Protein AF-A0AAQ4F3L8-F1 (afdb_monomer)

Solvent-accessible surface area (backbone atoms only — not comparable to full-atom values): 19078 Å² total; per-residue (Å²): 130,58,74,68,57,56,48,55,51,52,54,49,55,48,51,53,51,52,49,52,50,51,24,52,50,48,52,50,50,51,62,75,38,41,68,58,52,53,52,49,52,52,49,52,52,52,48,44,66,75,64,65,63,53,74,67,56,58,51,49,49,50,50,48,52,51,49,53,52,49,50,52,51,50,51,36,52,51,46,50,51,38,32,63,70,30,36,48,49,51,60,84,58,64,75,69,86,59,90,70,56,67,68,62,53,50,53,28,48,47,40,35,71,49,41,48,32,50,38,53,52,50,60,45,47,64,44,48,50,48,41,50,52,32,52,45,50,47,52,52,51,54,50,52,51,63,50,49,81,73,39,80,93,40,57,70,60,52,50,54,52,52,50,52,50,48,54,46,52,52,48,50,46,67,63,44,45,61,56,50,54,52,50,51,62,52,46,54,56,52,38,53,54,18,54,51,50,42,66,48,79,92,54,57,67,48,48,22,52,37,26,45,54,52,34,52,54,53,49,51,58,62,54,50,39,58,55,38,50,52,51,34,54,50,53,54,51,52,49,50,51,51,60,58,49,54,61,56,57,70,56,48,76,84,71,64,81,76,72,72,80,36,69,36,76,46,97,91,26,32,26,61,68,21,53,65,31,44,38,52,43,44,74,70,62,73,48,86,82,85,72,64,59,49,76,47,80,35,78,51,57,30,25,47,76,56,97,88,40,84,44,64,91,43,54,53,51,46,36,72,75,19,65,84,41,88,54,16,36,29,34,24,35,32,50,87,90,72,57,57,24,58,61,34,44,54,54,28,60,70,38,32

Radius of gyration: 31.01 Å; Cα contacts (8 Å, |Δi|>4): 346; chains: 1; bounding box: 61×43×98 Å

Sequence (352 aa):
MRPAEELNRSIFLTFFLVLNLESALNDALLLLQAPKLVDLLRMCELIELHTAVPPYVRRQTLRFAWALVAFQVTETILYVALTAYSGFGTSLLVEEGRQIAPFRMGLAVSNGFVGVPYLALMNTSTRLLVTYFSQTIALYLGCIYRNTDRKVLLVDQVRVQLSLIKNCVDMVSTLVGPSLLYAYAYSVAILCVSAYYTIIPELKLPVRIFFFFFALLHFLSIVLPPIMAQRMNTAVCELRTVVQGVLMEDCSDELMVQDDAFVRKLYGTLDTRTLGALVKYYKAGKIPGNPDAVYLLTRRDLATMVGGVLEKNIIGVAYLKTVCTKEAAGIGEDDASSYSGVVTMAHELAHM

Foldseek 3Di:
DPPVLVVLVVLVVVLLVLLVVLLVVLVVLCVVCVVLVVVLVVLLVVLCVLLVQDPVLVVVLVVLVVVLVVVLVVQLVVQQVLLVQQVFLNVSPVVPVDPDDVVSSVVSVCCSNPVRSSSSSSLLVLLSVLLSLLVSLLSSLVSLLVVCVVDLPCLVSSVVSLVSSVVSLVSNCVSNVVSLVSSVVSLVSSLVSLVVLLPDPVGDPSSNVSSVVVNVVSVVSNPSNVVSNVSSVVSSVVSVLSSVVSVVVVCCPPQPPPDPVLFDDDPQATEQSSLVSVLVCVVVCVDDDDDQAEEAEDQGQYWYADPNDIDRPDQKDAAAPQRRHSRRYMYGYDDSVPRVVVVRVVVRNNRD

Secondary structure (DSSP, 8-state):
--HHHHHHHHHHHHHHHHHHHHHHHHHHHHHHTHHHHHHHHHHHHHHHHHHT--HHHHHHHHHHHHHHHHHHHHHHHHHHHHHHHHTTTTHHHHTT-S---HHHHHHHHHIIIIIHHHHHHHHHHHHHHHHHHHHHHHHHHHHHHHHHTT-GGGHHHHHHHHHHHHHHHHHHHHHHHHHHHHHHHHHHHHHHHHHHHHH-TTS-HHHHHHHHHHHHHHHHHHHHHHHHHHHHHHHHHHHHHHHHHHHHHTTTTTTSSS--TT--EETTEEETTHHHHHHHHHHTT-S-S--S-EEEEESSPEEEEETTEEEEEE-EEE-TT-TTSTT-EEEEE--TTTTTHHHHHHHHHHH-

pLDDT: mean 81.49, std 10.75, range [38.75, 94.94]

Structure (mmCIF, N/CA/C/O backbone):
data_AF-A0AAQ4F3L8-F1
#
_entry.id   AF-A0AAQ4F3L8-F1
#
loop_
_atom_site.group_PDB
_atom_site.id
_atom_site.type_symbol
_atom_site.label_atom_id
_atom_site.label_alt_id
_atom_site.label_comp_id
_atom_site.label_asym_id
_atom_site.label_entity_id
_atom_site.label_seq_id
_atom_site.pdbx_PDB_ins_code
_atom_site.Cartn_x
_atom_site.Cartn_y
_atom_site.Cartn_z
_atom_site.occupancy
_atom_site.B_iso_or_equiv
_atom_site.auth_seq_id
_atom_site.auth_comp_id
_atom_site.auth_asym_id
_atom_site.auth_atom_id
_atom_site.pdbx_PDB_model_num
ATOM 1 N N . MET A 1 1 ? -32.830 -8.971 33.198 1.00 58.28 1 MET A N 1
ATOM 2 C CA . MET A 1 1 ? -32.482 -7.916 32.227 1.00 58.28 1 MET A CA 1
ATOM 3 C C . MET A 1 1 ? -33.501 -7.957 31.112 1.00 58.28 1 MET A C 1
ATOM 5 O O . MET A 1 1 ? -34.104 -9.006 30.907 1.00 58.28 1 MET A O 1
ATOM 9 N N . ARG A 1 2 ? -33.751 -6.838 30.430 1.00 80.44 2 ARG A N 1
ATOM 10 C CA . ARG A 1 2 ? -34.554 -6.889 29.200 1.00 80.44 2 ARG A CA 1
ATOM 11 C C . ARG A 1 2 ? -33.736 -7.616 28.121 1.00 80.44 2 ARG A C 1
ATOM 13 O O . ARG A 1 2 ? -32.534 -7.375 28.052 1.00 80.44 2 ARG A O 1
ATOM 20 N N . PRO A 1 3 ? -34.340 -8.446 27.251 1.00 81.88 3 PRO A N 1
ATOM 21 C CA . PRO A 1 3 ? -33.612 -9.160 26.193 1.00 81.88 3 PRO A CA 1
ATOM 22 C C . PRO A 1 3 ? -32.711 -8.255 25.328 1.00 81.88 3 PRO A C 1
ATOM 24 O O . PRO A 1 3 ? -31.628 -8.656 24.912 1.00 81.88 3 PRO A O 1
ATOM 27 N N . ALA A 1 4 ? -33.119 -6.999 25.113 1.00 77.94 4 ALA A N 1
ATOM 28 C CA . ALA A 1 4 ? -32.335 -5.997 24.388 1.00 77.94 4 ALA A CA 1
ATOM 29 C C . ALA A 1 4 ? -31.026 -5.592 25.103 1.00 77.94 4 ALA A C 1
ATOM 31 O O . ALA A 1 4 ? -30.018 -5.332 24.448 1.00 77.94 4 ALA A O 1
ATOM 32 N N . GLU A 1 5 ? -31.011 -5.565 26.439 1.00 78.94 5 GLU A N 1
ATOM 33 C CA . GLU A 1 5 ? -29.822 -5.228 27.238 1.00 78.94 5 GLU A CA 1
ATOM 34 C C . GLU A 1 5 ? -28.769 -6.346 27.140 1.00 78.94 5 GLU A C 1
ATOM 36 O O . GLU A 1 5 ? -27.578 -6.075 26.975 1.00 78.94 5 GLU A O 1
ATOM 41 N N . GLU A 1 6 ? -29.207 -7.609 27.170 1.00 79.38 6 GLU A N 1
ATOM 42 C CA . GLU A 1 6 ? -28.333 -8.781 27.019 1.00 79.38 6 GLU A CA 1
ATOM 43 C C . GLU A 1 6 ? -27.725 -8.873 25.613 1.00 79.38 6 GLU A C 1
ATOM 45 O O . GLU A 1 6 ? -26.532 -9.166 25.468 1.00 79.38 6 GLU A O 1
ATOM 50 N N . LEU A 1 7 ? -28.514 -8.555 24.580 1.00 83.94 7 LEU A N 1
ATOM 51 C CA . LEU A 1 7 ? -28.029 -8.469 23.205 1.00 83.94 7 LEU A CA 1
ATOM 52 C C . LEU A 1 7 ? -26.979 -7.360 23.054 1.00 83.94 7 LEU A C 1
ATOM 54 O O . LEU A 1 7 ? -25.883 -7.619 22.559 1.00 83.94 7 LEU A O 1
ATOM 58 N N . ASN A 1 8 ? -27.269 -6.148 23.535 1.00 80.50 8 ASN A N 1
ATOM 59 C CA . ASN A 1 8 ? -26.341 -5.017 23.449 1.00 80.50 8 ASN A CA 1
ATOM 60 C C . ASN A 1 8 ? -25.027 -5.285 24.189 1.00 80.50 8 ASN A C 1
ATOM 62 O O . ASN A 1 8 ? -23.961 -4.921 23.696 1.00 80.50 8 ASN A O 1
ATOM 66 N N . ARG A 1 9 ? -25.083 -5.967 25.336 1.00 78.81 9 ARG A N 1
ATOM 67 C CA . ARG A 1 9 ? -23.892 -6.396 26.076 1.00 78.81 9 ARG A CA 1
ATOM 68 C C . ARG A 1 9 ? -23.081 -7.439 25.308 1.00 78.81 9 ARG A C 1
ATOM 70 O O . ARG A 1 9 ? -21.857 -7.341 25.265 1.00 78.81 9 ARG A O 1
ATOM 77 N N . SER A 1 10 ? -23.743 -8.418 24.695 1.00 81.38 10 SER A N 1
ATOM 78 C CA . SER A 1 10 ? -23.078 -9.447 23.886 1.00 81.38 10 SER A CA 1
ATOM 79 C C . SER A 1 10 ? -22.399 -8.849 22.651 1.00 81.38 10 SER A C 1
ATOM 81 O O . SER A 1 10 ? -21.242 -9.168 22.375 1.00 81.38 10 SER A O 1
ATOM 83 N N . ILE A 1 11 ? -23.071 -7.929 21.949 1.00 83.75 11 ILE A N 1
ATOM 84 C CA . ILE A 1 11 ? -22.501 -7.208 20.799 1.00 83.75 11 ILE A CA 1
ATOM 85 C C . ILE A 1 11 ? -21.279 -6.392 21.239 1.00 83.75 11 ILE A C 1
ATOM 87 O O . ILE A 1 11 ? -20.243 -6.437 20.580 1.00 83.75 11 ILE A O 1
ATOM 91 N N . PHE A 1 12 ? -21.357 -5.720 22.389 1.00 82.00 12 PHE A N 1
ATOM 92 C CA . PHE A 1 12 ? -20.256 -4.923 22.930 1.00 82.00 12 PHE A CA 1
ATOM 93 C C . PHE A 1 12 ? -19.030 -5.777 23.277 1.00 82.00 12 PHE A C 1
ATOM 95 O O . PHE A 1 12 ? -17.908 -5.444 22.900 1.00 82.00 12 PHE A O 1
ATOM 102 N N . LEU A 1 13 ? -19.234 -6.896 23.978 1.00 79.88 13 LEU A N 1
ATOM 103 C CA . LEU A 1 13 ? -18.149 -7.820 24.316 1.00 79.88 13 LEU A CA 1
ATOM 104 C C . LEU A 1 13 ? -17.514 -8.417 23.059 1.00 79.88 13 LEU A C 1
ATOM 106 O O . LEU A 1 13 ? -16.293 -8.544 22.994 1.00 79.88 13 LEU A O 1
ATOM 110 N N . THR A 1 14 ? -18.331 -8.725 22.051 1.00 81.75 14 THR A N 1
ATOM 111 C CA . THR A 1 14 ? -17.856 -9.220 20.755 1.00 81.75 14 THR A CA 1
ATOM 112 C C . THR A 1 14 ? -17.020 -8.163 20.038 1.00 81.75 14 THR A C 1
ATOM 114 O O . THR A 1 14 ? -15.921 -8.466 19.590 1.00 81.75 14 THR A O 1
ATOM 117 N N . PHE A 1 15 ? -17.485 -6.912 19.988 1.00 85.00 15 PHE A N 1
ATOM 118 C CA . PHE A 1 15 ? -16.733 -5.784 19.433 1.00 85.00 15 PHE A CA 1
ATOM 119 C C . PHE A 1 15 ? -15.374 -5.615 20.103 1.00 85.00 15 PHE A C 1
ATOM 121 O O . PHE A 1 15 ? -14.356 -5.517 19.424 1.00 85.00 15 PHE A O 1
ATOM 128 N N . PHE A 1 16 ? -15.351 -5.638 21.436 1.00 81.69 16 PHE A N 1
ATOM 129 C CA . PHE A 1 16 ? -14.116 -5.495 22.190 1.00 81.69 16 PHE A CA 1
ATOM 130 C C . PHE A 1 16 ? -13.158 -6.665 21.931 1.00 81.69 16 PHE A C 1
ATOM 132 O O . PHE A 1 16 ? -11.973 -6.446 21.694 1.00 81.69 16 PHE A O 1
ATOM 139 N N . LEU A 1 17 ? -13.661 -7.902 21.926 1.00 82.00 17 LEU A N 1
ATOM 140 C CA . LEU A 1 17 ? -12.860 -9.086 21.616 1.00 82.00 17 LEU A CA 1
ATOM 141 C C . LEU A 1 17 ? -12.262 -9.008 20.206 1.00 82.00 17 LEU A C 1
ATOM 143 O O . LEU A 1 17 ? -11.075 -9.269 20.040 1.00 82.00 17 LEU A O 1
ATOM 147 N N . VAL A 1 18 ? -13.066 -8.616 19.214 1.00 84.12 18 VAL A N 1
ATOM 148 C CA . VAL A 1 18 ? -12.632 -8.453 17.819 1.00 84.12 18 VAL A CA 1
ATOM 149 C C . VAL A 1 18 ? -11.534 -7.397 17.707 1.00 84.12 18 VAL A C 1
ATOM 151 O O . VAL A 1 18 ? -10.515 -7.659 17.080 1.00 84.12 18 VAL A O 1
ATOM 154 N N . LEU A 1 19 ? -11.698 -6.249 18.369 1.00 83.12 19 LEU A N 1
ATOM 155 C CA . LEU A 1 19 ? -10.691 -5.187 18.407 1.00 83.12 19 LEU A CA 1
ATOM 156 C C . LEU A 1 19 ? -9.358 -5.652 19.004 1.00 83.12 19 LEU A C 1
ATOM 158 O O . LEU A 1 19 ? -8.300 -5.389 18.439 1.00 83.12 19 LEU A O 1
ATOM 162 N N . ASN A 1 20 ? -9.404 -6.357 20.138 1.00 82.88 20 ASN A N 1
ATOM 163 C CA . ASN A 1 20 ? -8.194 -6.875 20.781 1.00 82.88 20 ASN A CA 1
ATOM 164 C C . ASN A 1 20 ? -7.525 -7.961 19.942 1.00 82.88 20 ASN A C 1
ATOM 166 O O . ASN A 1 20 ? -6.300 -7.999 19.860 1.00 82.88 20 ASN A O 1
ATOM 170 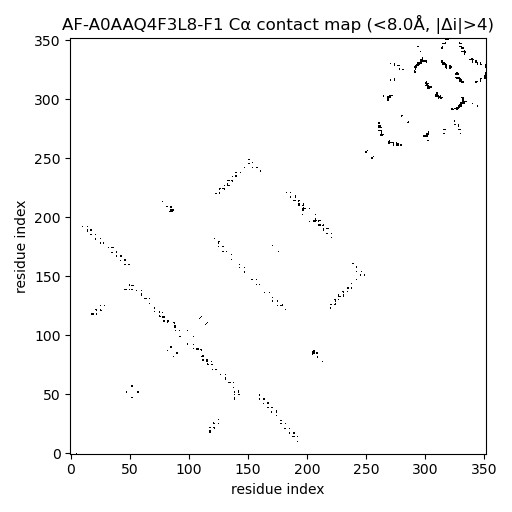N N . LEU A 1 21 ? -8.319 -8.828 19.313 1.00 83.44 21 LEU A N 1
ATOM 171 C CA . LEU A 1 21 ? -7.804 -9.861 18.427 1.00 83.44 21 LEU A CA 1
ATOM 172 C C . LEU A 1 21 ? -7.131 -9.245 17.195 1.00 83.44 21 LEU A C 1
ATOM 174 O O . LEU A 1 21 ? -6.042 -9.681 16.838 1.00 83.44 21 LEU A O 1
ATOM 178 N N . GLU A 1 22 ? -7.734 -8.220 16.583 1.00 83.50 22 GLU A N 1
ATOM 179 C CA . GLU A 1 22 ? -7.137 -7.495 15.456 1.00 83.50 22 GLU A CA 1
ATOM 180 C C . GLU A 1 22 ? -5.782 -6.890 15.845 1.00 83.50 22 GLU A C 1
ATOM 182 O O . GLU A 1 22 ? -4.789 -7.143 15.164 1.00 83.50 22 GLU A O 1
ATOM 187 N N . SER A 1 23 ? -5.713 -6.159 16.962 1.00 82.31 23 SER A N 1
ATOM 188 C CA . SER A 1 23 ? -4.457 -5.555 17.425 1.00 82.31 23 SER A CA 1
ATOM 189 C C . SER A 1 23 ? -3.402 -6.609 17.737 1.00 82.31 23 SER A C 1
ATOM 191 O O . SER A 1 23 ? -2.278 -6.499 17.260 1.00 82.31 23 SER A O 1
ATOM 193 N N . ALA A 1 24 ? -3.755 -7.659 18.483 1.00 84.06 24 ALA A N 1
ATOM 194 C CA . ALA A 1 24 ? -2.812 -8.713 18.844 1.00 84.06 24 ALA A CA 1
ATOM 195 C C . ALA A 1 24 ? -2.273 -9.449 17.609 1.00 84.06 24 ALA A C 1
ATOM 197 O O . ALA A 1 24 ? -1.087 -9.773 17.552 1.00 84.06 24 ALA A O 1
ATOM 198 N N . LEU A 1 25 ? -3.124 -9.698 16.607 1.00 85.00 25 LEU A N 1
ATOM 199 C CA . LEU A 1 25 ? -2.704 -10.288 15.338 1.00 85.00 25 LEU A CA 1
ATOM 200 C C . LEU A 1 25 ? -1.804 -9.337 14.546 1.00 85.00 25 LEU A C 1
ATOM 202 O O . LEU A 1 25 ? -0.780 -9.783 14.035 1.00 85.00 25 LEU A O 1
ATOM 206 N N . ASN A 1 26 ? -2.140 -8.048 14.470 1.00 81.94 26 ASN A N 1
ATOM 207 C CA . ASN A 1 26 ? -1.313 -7.045 13.797 1.00 81.94 26 ASN A CA 1
ATOM 208 C C . ASN A 1 26 ? 0.072 -6.927 14.447 1.00 81.94 26 ASN A C 1
ATOM 210 O O . ASN A 1 26 ? 1.078 -6.943 13.737 1.00 81.94 26 ASN A O 1
ATOM 214 N N . ASP A 1 27 ? 0.135 -6.886 15.778 1.00 82.31 27 ASP A N 1
ATOM 215 C CA . ASP A 1 27 ? 1.387 -6.821 16.534 1.00 82.31 27 ASP A CA 1
ATOM 216 C C . ASP A 1 27 ? 2.214 -8.095 16.354 1.00 82.31 27 ASP A C 1
ATOM 218 O O . ASP A 1 27 ? 3.414 -8.034 16.081 1.00 82.31 27 ASP A O 1
ATOM 222 N N . ALA A 1 28 ? 1.576 -9.266 16.444 1.00 86.31 28 ALA A N 1
ATOM 223 C CA . ALA A 1 28 ? 2.243 -10.541 16.214 1.00 86.31 28 ALA A CA 1
ATOM 224 C C . ALA A 1 28 ? 2.798 -10.634 14.786 1.00 86.31 28 ALA A C 1
ATOM 226 O O . ALA A 1 28 ? 3.945 -11.036 14.603 1.00 86.31 28 ALA A O 1
ATOM 227 N N . LEU A 1 29 ? 2.024 -10.227 13.776 1.00 85.62 29 LEU A N 1
ATOM 228 C CA . LEU A 1 29 ? 2.472 -10.201 12.384 1.00 85.62 29 LEU A CA 1
ATOM 229 C C . LEU A 1 29 ? 3.634 -9.224 12.190 1.00 85.62 29 LEU A C 1
ATOM 231 O O . LEU A 1 29 ? 4.624 -9.594 11.562 1.00 85.62 29 LEU A O 1
ATOM 235 N N . LEU A 1 30 ? 3.560 -8.021 12.767 1.00 83.19 30 LEU A N 1
ATOM 236 C CA . LEU A 1 30 ? 4.634 -7.031 12.690 1.00 83.19 30 LEU A CA 1
ATOM 237 C C . LEU A 1 30 ? 5.925 -7.552 13.337 1.00 83.19 30 LEU A C 1
ATOM 239 O O . LEU A 1 30 ? 7.000 -7.411 12.756 1.00 83.19 30 LEU A O 1
ATOM 243 N N . LEU A 1 31 ? 5.827 -8.203 14.498 1.00 87.12 31 LEU A N 1
ATOM 244 C CA . LEU A 1 31 ? 6.967 -8.815 15.185 1.00 87.12 31 LEU A CA 1
ATOM 245 C C . LEU A 1 31 ? 7.561 -9.981 14.386 1.00 87.12 31 LEU A C 1
ATOM 247 O O . LEU A 1 31 ? 8.777 -10.048 14.210 1.00 87.12 31 LEU A O 1
ATOM 251 N N . LEU A 1 32 ? 6.720 -10.872 13.853 1.00 90.25 32 LEU A N 1
ATOM 252 C CA . LEU A 1 32 ? 7.157 -11.992 13.012 1.00 90.25 32 LEU A CA 1
ATOM 253 C C . LEU A 1 32 ? 7.820 -11.514 11.712 1.00 90.25 32 LEU A C 1
ATOM 255 O O . LEU A 1 32 ? 8.705 -12.183 11.178 1.00 90.25 32 LEU A O 1
ATOM 259 N N . GLN A 1 33 ? 7.408 -10.355 11.202 1.00 89.25 33 GLN A N 1
ATOM 260 C CA . GLN A 1 33 ? 7.950 -9.748 9.990 1.00 89.25 33 GLN A CA 1
ATOM 261 C C . GLN A 1 33 ? 9.061 -8.725 10.250 1.00 89.25 33 GLN A C 1
ATOM 263 O O . GLN A 1 33 ? 9.630 -8.209 9.287 1.00 89.25 33 GLN A O 1
ATOM 268 N N . ALA A 1 34 ? 9.426 -8.459 11.507 1.00 89.69 34 ALA A N 1
ATOM 269 C CA . ALA A 1 34 ? 10.436 -7.463 11.856 1.00 89.69 34 ALA A CA 1
ATOM 270 C C . ALA A 1 34 ? 11.775 -7.646 11.105 1.00 89.69 34 ALA A C 1
ATOM 272 O O . ALA A 1 34 ? 12.301 -6.646 10.613 1.00 89.69 34 ALA A O 1
ATOM 273 N N . PRO A 1 35 ? 12.310 -8.873 10.902 1.00 93.50 35 PRO A N 1
ATOM 274 C CA . PRO A 1 35 ? 13.523 -9.057 10.100 1.00 93.50 35 PRO A CA 1
ATOM 275 C C . PRO A 1 35 ? 13.354 -8.582 8.651 1.00 93.50 35 PRO A C 1
ATOM 277 O O . PRO A 1 35 ? 14.198 -7.860 8.129 1.00 93.50 35 PRO A O 1
ATOM 280 N N . LYS A 1 36 ? 12.216 -8.906 8.024 1.00 91.25 36 LYS A N 1
ATOM 281 C CA . LYS A 1 36 ? 11.908 -8.474 6.654 1.00 91.25 36 LYS A CA 1
ATOM 282 C C . LYS A 1 36 ? 11.701 -6.962 6.565 1.00 91.25 36 LYS A C 1
ATOM 284 O O . LYS A 1 36 ? 12.027 -6.368 5.546 1.00 91.25 36 LYS A O 1
ATOM 289 N N . LEU A 1 37 ? 11.188 -6.330 7.623 1.00 88.56 37 LEU A N 1
ATOM 290 C CA . LEU A 1 37 ? 11.068 -4.874 7.690 1.00 88.56 37 LEU A CA 1
ATOM 291 C C . LEU A 1 37 ? 12.452 -4.209 7.706 1.00 88.56 37 LEU A C 1
ATOM 293 O O . LEU A 1 37 ? 12.655 -3.200 7.036 1.00 88.56 37 LEU A O 1
ATOM 297 N N . VAL A 1 38 ? 13.418 -4.792 8.421 1.00 91.69 38 VAL A N 1
ATOM 298 C CA . VAL A 1 38 ? 14.815 -4.329 8.397 1.00 91.69 38 VAL A CA 1
ATOM 299 C C . VAL A 1 38 ? 15.420 -4.492 7.001 1.00 91.69 38 VAL A C 1
ATOM 301 O O . VAL A 1 38 ? 16.070 -3.569 6.511 1.00 91.69 38 VAL A O 1
ATOM 304 N N . ASP A 1 39 ? 15.174 -5.618 6.330 1.00 92.94 39 ASP A N 1
ATOM 305 C CA . ASP A 1 39 ? 15.645 -5.833 4.956 1.00 92.94 39 ASP A CA 1
ATOM 306 C C . ASP A 1 39 ? 14.998 -4.860 3.959 1.00 92.94 39 ASP A C 1
ATOM 308 O O . ASP A 1 39 ? 15.676 -4.337 3.073 1.00 92.94 39 ASP A O 1
ATOM 312 N N . LEU A 1 40 ? 13.718 -4.531 4.148 1.00 90.75 40 LEU A N 1
ATOM 313 C CA . LEU A 1 40 ? 13.025 -3.509 3.369 1.00 90.75 40 LEU A CA 1
ATOM 314 C C . LEU A 1 40 ? 13.662 -2.125 3.557 1.00 90.75 40 LEU A C 1
ATOM 316 O O . LEU A 1 40 ? 13.905 -1.421 2.577 1.00 90.75 40 LEU A O 1
ATOM 320 N N . LEU A 1 41 ? 13.981 -1.741 4.797 1.00 90.44 41 LEU A N 1
ATOM 321 C CA . LEU A 1 41 ? 14.666 -0.476 5.081 1.00 90.44 41 LEU A CA 1
ATOM 322 C C . LEU A 1 41 ? 16.049 -0.421 4.418 1.00 90.44 41 LEU A C 1
ATOM 324 O O . LEU A 1 41 ? 16.390 0.596 3.814 1.00 90.44 41 LEU A O 1
ATOM 328 N N . ARG A 1 42 ? 16.805 -1.525 4.454 1.00 92.75 42 ARG A N 1
ATOM 329 C CA . ARG A 1 42 ? 18.093 -1.646 3.750 1.00 92.75 42 ARG A CA 1
ATOM 330 C C . ARG A 1 42 ? 17.934 -1.522 2.236 1.00 92.75 42 ARG A C 1
ATOM 332 O O . ARG A 1 42 ? 18.752 -0.877 1.590 1.00 92.75 42 ARG A O 1
ATOM 339 N N . MET A 1 43 ? 16.884 -2.097 1.649 1.00 91.31 43 MET A N 1
ATOM 340 C CA . MET A 1 43 ? 16.610 -1.919 0.218 1.00 91.31 43 MET A CA 1
ATOM 341 C C . MET A 1 43 ? 16.257 -0.474 -0.134 1.00 91.31 43 MET A C 1
ATOM 343 O O . MET A 1 43 ? 16.736 0.023 -1.150 1.00 91.31 43 MET A O 1
ATOM 347 N N . CYS A 1 44 ? 15.470 0.219 0.692 1.00 89.81 44 CYS A N 1
ATOM 348 C CA . CYS A 1 44 ? 15.209 1.647 0.499 1.00 89.81 44 CYS A CA 1
ATOM 349 C C . CYS A 1 44 ? 16.508 2.464 0.548 1.00 89.81 44 CYS A C 1
ATOM 351 O O . CYS A 1 44 ? 16.730 3.296 -0.325 1.00 89.81 44 CYS A O 1
ATOM 353 N N . GLU A 1 45 ? 17.399 2.180 1.501 1.00 90.75 45 GLU A N 1
ATOM 354 C CA . GLU A 1 45 ? 18.724 2.808 1.579 1.00 90.75 45 GLU A CA 1
ATOM 355 C C . GLU A 1 45 ? 19.565 2.541 0.318 1.00 90.75 45 GLU A C 1
ATOM 357 O O . GLU A 1 45 ? 20.143 3.467 -0.256 1.00 90.75 45 GLU A O 1
ATOM 362 N N . LEU A 1 46 ? 19.577 1.298 -0.176 1.00 91.06 46 LEU A N 1
ATOM 363 C CA . LEU A 1 46 ? 20.250 0.944 -1.428 1.00 91.06 46 LEU A CA 1
ATOM 364 C C . LEU A 1 46 ? 19.670 1.705 -2.626 1.00 91.06 46 LEU A C 1
ATOM 366 O O . LEU A 1 46 ? 20.437 2.182 -3.465 1.00 91.06 46 LEU A O 1
ATOM 370 N N . ILE A 1 47 ? 18.345 1.856 -2.708 1.00 89.38 47 ILE A N 1
ATOM 371 C CA . ILE A 1 47 ? 17.693 2.656 -3.752 1.00 89.38 47 ILE A CA 1
ATOM 372 C C . ILE A 1 47 ? 18.135 4.117 -3.643 1.00 89.38 47 ILE A C 1
ATOM 374 O O . ILE A 1 47 ? 18.501 4.707 -4.662 1.00 89.38 47 ILE A O 1
ATOM 378 N N . GLU A 1 48 ? 18.163 4.696 -2.439 1.00 89.12 48 GLU A N 1
ATOM 379 C CA . GLU A 1 48 ? 18.600 6.083 -2.238 1.00 89.12 48 GLU A CA 1
ATOM 380 C C . GLU A 1 48 ? 20.044 6.317 -2.694 1.00 89.12 48 GLU A C 1
ATOM 382 O O . GLU A 1 48 ? 20.329 7.326 -3.349 1.00 89.12 48 GLU A O 1
ATOM 387 N N . LEU A 1 49 ? 20.937 5.370 -2.391 1.00 89.06 49 LEU A N 1
ATOM 388 C CA . LEU A 1 49 ? 22.340 5.397 -2.807 1.00 89.06 49 LEU A CA 1
ATOM 389 C C . LEU A 1 49 ? 22.486 5.338 -4.334 1.00 89.06 49 LEU A C 1
ATOM 391 O O . LEU A 1 49 ? 23.248 6.116 -4.905 1.00 89.06 49 LEU A O 1
ATOM 395 N N . HIS A 1 50 ? 21.735 4.461 -5.009 1.00 87.38 50 HIS A N 1
ATOM 396 C CA . HIS A 1 50 ? 21.855 4.262 -6.459 1.00 87.38 50 HIS A CA 1
ATOM 397 C C . HIS A 1 50 ? 21.151 5.335 -7.292 1.00 87.38 50 HIS A C 1
ATOM 399 O O . HIS A 1 50 ? 21.553 5.586 -8.426 1.00 87.38 50 HIS A O 1
ATOM 405 N N . THR A 1 51 ? 20.089 5.954 -6.773 1.00 84.62 51 THR A N 1
ATOM 406 C CA . THR A 1 51 ? 19.294 6.952 -7.514 1.00 84.62 51 THR A CA 1
ATOM 407 C C . THR A 1 51 ? 19.788 8.387 -7.332 1.00 84.62 51 THR A C 1
ATOM 409 O O . THR A 1 51 ? 19.277 9.287 -8.001 1.00 84.62 51 THR A O 1
ATOM 412 N N . ALA A 1 52 ? 20.793 8.607 -6.471 1.00 86.69 52 ALA A N 1
ATOM 413 C CA . ALA A 1 52 ? 21.311 9.930 -6.119 1.00 86.69 52 ALA A CA 1
ATOM 414 C C . ALA A 1 52 ? 20.173 10.904 -5.754 1.00 86.69 52 ALA A C 1
ATOM 416 O O . ALA A 1 52 ? 20.060 12.004 -6.303 1.00 86.69 52 ALA A O 1
ATOM 417 N N . VAL A 1 53 ? 19.292 10.457 -4.850 1.00 86.19 53 VAL A N 1
ATOM 418 C CA . VAL A 1 53 ? 18.050 11.156 -4.498 1.00 86.19 53 VAL A CA 1
ATOM 419 C C . VAL A 1 53 ? 18.337 12.610 -4.100 1.00 86.19 53 VAL A C 1
ATOM 421 O O . VAL A 1 53 ? 19.087 12.858 -3.150 1.00 86.19 53 VAL A O 1
ATOM 424 N N . PRO A 1 54 ? 17.721 13.600 -4.771 1.00 89.19 54 PRO A N 1
ATOM 425 C CA . PRO A 1 54 ? 17.942 14.997 -4.443 1.00 89.19 54 PRO A CA 1
ATOM 426 C C . PRO A 1 54 ? 17.547 15.336 -2.992 1.00 89.19 54 PRO A C 1
ATOM 428 O O . PRO A 1 54 ? 16.536 14.832 -2.491 1.00 89.19 54 PRO A O 1
ATOM 431 N N . PRO A 1 55 ? 18.220 16.298 -2.329 1.00 91.56 55 PRO A N 1
ATOM 432 C CA . PRO A 1 55 ? 17.913 16.676 -0.944 1.00 91.56 55 PRO A CA 1
ATOM 433 C C . PRO A 1 55 ? 16.469 17.142 -0.695 1.00 91.56 55 PRO A C 1
ATOM 435 O O . PRO A 1 55 ? 16.005 17.144 0.447 1.00 91.56 55 PRO A O 1
ATOM 438 N N . TYR A 1 56 ? 15.749 17.598 -1.728 1.00 92.06 56 TYR A N 1
ATOM 439 C CA . TYR A 1 56 ? 14.340 17.985 -1.590 1.00 92.06 56 TYR A CA 1
ATOM 440 C C . TYR A 1 56 ? 13.421 16.772 -1.398 1.00 92.06 56 TYR A C 1
ATOM 442 O O . TYR A 1 56 ? 12.461 16.863 -0.639 1.00 92.06 56 TYR A O 1
ATOM 450 N N . VAL A 1 57 ? 13.746 15.636 -2.016 1.00 89.06 57 VAL A N 1
ATOM 451 C CA . VAL A 1 57 ? 12.956 14.401 -1.942 1.00 89.06 57 VAL A CA 1
ATOM 452 C C . VAL A 1 57 ? 13.105 13.778 -0.566 1.00 89.06 57 VAL A C 1
ATOM 454 O O . VAL A 1 57 ? 12.104 13.504 0.081 1.00 89.06 57 VAL A O 1
ATOM 457 N N . ARG A 1 58 ? 14.337 13.697 -0.043 1.00 88.62 58 ARG A N 1
ATOM 458 C CA . ARG A 1 58 ? 14.583 13.270 1.344 1.00 88.62 58 ARG A CA 1
ATOM 459 C C . ARG A 1 58 ? 13.816 14.136 2.348 1.00 88.62 58 ARG A C 1
ATOM 461 O O . ARG A 1 58 ? 13.190 13.619 3.269 1.00 88.62 58 ARG A O 1
ATOM 468 N N . ARG A 1 59 ? 13.813 15.464 2.153 1.00 92.06 59 ARG A N 1
ATOM 469 C CA . ARG A 1 59 ? 13.010 16.387 2.977 1.00 92.06 59 ARG A CA 1
ATOM 470 C C . ARG A 1 59 ? 11.511 16.120 2.853 1.00 92.06 59 ARG A C 1
ATOM 472 O O . ARG A 1 59 ? 10.807 16.243 3.849 1.00 92.06 59 ARG A O 1
ATOM 479 N N . GLN A 1 60 ? 11.023 15.768 1.669 1.00 90.75 60 GLN A N 1
ATOM 480 C CA . GLN A 1 60 ? 9.618 15.440 1.446 1.00 90.75 60 GLN A CA 1
ATOM 481 C C . GLN A 1 60 ? 9.226 14.121 2.122 1.00 90.75 60 GLN A C 1
ATOM 483 O O . GLN A 1 60 ? 8.217 14.099 2.820 1.00 90.75 60 GLN A O 1
ATOM 488 N N . THR A 1 61 ? 10.045 13.073 2.006 1.00 87.19 61 THR A N 1
ATOM 489 C CA . THR A 1 61 ? 9.848 11.793 2.704 1.00 87.19 61 THR A CA 1
ATOM 490 C C . THR A 1 61 ? 9.835 11.985 4.219 1.00 87.19 61 THR A C 1
ATOM 492 O O . THR A 1 61 ? 8.930 11.507 4.895 1.00 87.19 61 THR A O 1
ATOM 495 N N . LEU A 1 62 ? 10.774 12.772 4.760 1.00 88.50 62 LEU A N 1
ATOM 496 C CA . LEU A 1 62 ? 10.824 13.070 6.192 1.00 88.50 62 LEU A CA 1
ATOM 497 C C . LEU A 1 62 ? 9.608 13.885 6.658 1.00 88.50 62 LEU A C 1
ATOM 499 O O . LEU A 1 62 ? 9.021 13.580 7.692 1.00 88.50 62 LEU A O 1
ATOM 503 N N . ARG A 1 63 ? 9.197 14.909 5.896 1.00 91.00 63 ARG A N 1
ATOM 504 C CA . ARG A 1 63 ? 7.967 15.671 6.182 1.00 91.00 63 ARG A CA 1
ATOM 505 C C . ARG A 1 63 ? 6.739 14.770 6.172 1.00 91.00 63 ARG A C 1
ATOM 507 O O . ARG A 1 63 ? 5.868 14.941 7.016 1.00 91.00 63 ARG A O 1
ATOM 514 N N . PHE A 1 64 ? 6.680 13.820 5.243 1.00 88.44 64 PHE A N 1
ATOM 515 C CA . PHE A 1 64 ? 5.591 12.859 5.167 1.00 88.44 64 PHE A CA 1
ATOM 516 C C . PHE A 1 64 ? 5.588 11.905 6.366 1.00 88.44 64 PHE A C 1
ATOM 518 O O . PHE A 1 64 ? 4.545 11.732 6.986 1.00 88.44 64 PHE A O 1
ATOM 525 N N . ALA A 1 65 ? 6.747 11.373 6.767 1.00 86.50 65 ALA A N 1
ATOM 526 C CA . ALA A 1 65 ? 6.876 10.572 7.985 1.00 86.50 65 ALA A CA 1
ATOM 527 C C . ALA A 1 65 ? 6.382 11.337 9.224 1.00 86.50 65 ALA A C 1
ATOM 529 O O . ALA A 1 65 ? 5.564 10.822 9.982 1.00 86.50 65 ALA A O 1
ATOM 530 N N . TRP A 1 66 ? 6.807 12.594 9.395 1.00 88.94 66 TRP A N 1
ATOM 531 C CA . TRP A 1 66 ? 6.328 13.439 10.492 1.00 88.94 66 TRP A CA 1
ATOM 532 C C . TRP A 1 66 ? 4.831 13.726 10.416 1.00 88.94 66 TRP A C 1
ATOM 534 O O . TRP A 1 66 ? 4.176 13.747 11.453 1.00 88.94 66 TRP A O 1
ATOM 544 N N . ALA A 1 67 ? 4.274 13.913 9.218 1.00 88.06 67 ALA A N 1
ATOM 545 C CA . ALA A 1 67 ? 2.836 14.079 9.041 1.00 88.06 67 ALA A CA 1
ATOM 546 C C . ALA A 1 67 ? 2.059 12.817 9.453 1.00 88.06 67 ALA A C 1
ATOM 548 O O . ALA A 1 67 ? 1.028 12.942 10.107 1.00 88.06 67 ALA A O 1
ATOM 549 N N . LEU A 1 68 ? 2.567 11.617 9.144 1.00 85.50 68 LEU A N 1
ATOM 550 C CA . LEU A 1 68 ? 1.962 10.353 9.582 1.00 85.50 68 LEU A CA 1
ATOM 551 C C . LEU A 1 68 ? 2.039 10.186 11.105 1.00 85.50 68 LEU A C 1
ATOM 553 O O . LEU A 1 68 ? 1.046 9.823 11.726 1.00 85.50 68 LEU A O 1
ATOM 557 N N . VAL A 1 69 ? 3.179 10.511 11.724 1.00 85.06 69 VAL A N 1
ATOM 558 C CA . VAL A 1 69 ? 3.319 10.496 13.192 1.00 85.06 69 VAL A CA 1
ATOM 559 C C . VAL A 1 69 ? 2.377 11.513 13.842 1.00 85.06 69 VAL A C 1
ATOM 561 O O . VAL A 1 69 ? 1.700 11.193 14.814 1.00 85.06 69 VAL A O 1
ATOM 564 N N . ALA A 1 70 ? 2.286 12.729 13.300 1.00 87.62 70 ALA A N 1
ATOM 565 C CA . ALA A 1 70 ? 1.382 13.757 13.808 1.00 87.62 70 ALA A CA 1
ATOM 566 C C . ALA A 1 70 ? -0.091 13.345 13.666 1.00 87.62 70 ALA A C 1
ATOM 568 O O . ALA A 1 70 ? -0.876 13.556 14.592 1.00 87.62 70 ALA A O 1
ATOM 569 N N . PHE A 1 71 ? -0.458 12.725 12.540 1.00 85.75 71 PHE A N 1
ATOM 570 C CA . PHE A 1 71 ? -1.786 12.152 12.322 1.00 85.75 71 PHE A CA 1
ATOM 571 C C . PHE A 1 71 ? -2.102 11.095 13.384 1.00 85.75 71 PHE A C 1
ATOM 573 O O . PHE A 1 71 ? -3.129 11.193 14.047 1.00 85.75 71 PHE A O 1
ATOM 580 N N . GLN A 1 72 ? -1.170 10.175 13.627 1.00 84.81 72 GLN A N 1
ATOM 581 C CA . GLN A 1 72 ? -1.312 9.109 14.613 1.00 84.81 72 GLN A CA 1
ATOM 582 C C . GLN A 1 72 ? -1.486 9.632 16.045 1.00 84.81 72 GLN A C 1
ATOM 584 O O . GLN A 1 72 ? -2.342 9.169 16.803 1.00 84.81 72 GLN A O 1
ATOM 589 N N . VAL A 1 73 ? -0.689 10.631 16.427 1.00 86.62 73 VAL A N 1
ATOM 590 C CA . VAL A 1 73 ? -0.807 11.288 17.735 1.00 86.62 73 VAL A CA 1
ATOM 591 C C . VAL A 1 73 ? -2.156 12.000 17.857 1.00 86.62 73 VAL A C 1
ATOM 593 O O . VAL A 1 73 ? -2.822 11.877 18.882 1.00 86.62 73 VAL A O 1
ATOM 596 N N . THR A 1 74 ? -2.588 12.702 16.807 1.00 88.25 74 THR A N 1
ATOM 597 C CA . THR A 1 74 ? -3.880 13.405 16.777 1.00 88.25 74 THR A CA 1
ATOM 598 C C . THR A 1 74 ? -5.047 12.430 16.898 1.00 88.25 74 THR A C 1
ATOM 600 O O . THR A 1 74 ? -5.958 12.664 17.689 1.00 88.25 74 THR A O 1
ATOM 603 N N . GLU A 1 75 ? -5.003 11.318 16.166 1.00 85.25 75 GLU A N 1
ATOM 604 C CA . GLU A 1 75 ? -5.985 10.236 16.240 1.00 85.25 75 GLU A CA 1
ATOM 605 C C . GLU A 1 75 ? -6.054 9.650 17.657 1.00 85.25 75 GLU A C 1
ATOM 607 O O . GLU A 1 75 ? -7.136 9.540 18.233 1.00 85.25 75 GLU A O 1
ATOM 612 N N . THR A 1 76 ? -4.902 9.372 18.271 1.00 85.19 76 THR A N 1
ATOM 613 C CA . THR A 1 76 ? -4.826 8.862 19.649 1.00 85.19 76 THR A CA 1
ATOM 614 C C . THR A 1 76 ? -5.437 9.848 20.650 1.00 85.19 76 THR A C 1
ATOM 616 O O . THR A 1 76 ? -6.250 9.459 21.490 1.00 85.19 76 THR A O 1
ATOM 619 N N . ILE A 1 77 ? -5.097 11.139 20.551 1.00 88.38 77 ILE A N 1
ATOM 620 C CA . ILE A 1 77 ? -5.657 12.196 21.409 1.00 88.38 77 ILE A CA 1
ATOM 621 C C . ILE A 1 77 ? -7.175 12.288 21.225 1.00 88.38 77 ILE A C 1
ATOM 623 O O . ILE A 1 77 ? -7.910 12.378 22.211 1.00 88.38 77 ILE A O 1
ATOM 627 N N . LEU A 1 78 ? -7.653 12.234 19.980 1.00 88.38 78 LEU A N 1
ATOM 628 C CA . LEU A 1 78 ? -9.076 12.268 19.667 1.00 88.38 78 LEU A CA 1
ATOM 629 C C . LEU A 1 78 ? -9.806 11.059 20.267 1.00 88.38 78 LEU A C 1
ATOM 631 O O . LEU A 1 78 ? -10.861 11.236 20.871 1.00 88.38 78 LEU A O 1
ATOM 635 N N . TYR A 1 79 ? -9.236 9.854 20.187 1.00 86.75 79 TYR A N 1
ATOM 636 C CA . TYR A 1 79 ? -9.815 8.663 20.813 1.00 86.75 79 TYR A CA 1
ATOM 637 C C . TYR A 1 79 ? -9.880 8.761 22.335 1.00 86.75 79 TYR A C 1
ATOM 639 O O . TYR A 1 79 ? -10.913 8.427 22.921 1.00 86.75 79 TYR A O 1
ATOM 647 N N . VAL A 1 80 ? -8.827 9.263 22.984 1.00 86.56 80 VAL A N 1
ATOM 648 C CA . VAL A 1 80 ? -8.829 9.514 24.434 1.00 86.56 80 VAL A CA 1
ATOM 649 C C . VAL A 1 80 ? -9.921 10.521 24.800 1.00 86.56 80 VAL A C 1
ATOM 651 O O . VAL A 1 80 ? -10.710 10.272 25.713 1.00 86.56 80 VAL A O 1
ATOM 654 N N . ALA A 1 81 ? -10.020 11.628 24.059 1.00 88.81 81 ALA A N 1
ATOM 655 C CA . ALA A 1 81 ? -11.020 12.664 24.294 1.00 88.81 81 ALA A CA 1
ATOM 656 C C . ALA A 1 81 ? -12.452 12.143 24.093 1.00 88.81 81 ALA A C 1
ATOM 658 O O . ALA A 1 81 ? -13.317 12.384 24.934 1.00 88.81 81 ALA A O 1
ATOM 659 N N . LEU A 1 82 ? -12.702 11.384 23.021 1.00 86.62 82 LEU A N 1
ATOM 660 C CA . LEU A 1 82 ? -14.005 10.780 22.743 1.00 86.62 82 LEU A CA 1
ATOM 661 C C . LEU A 1 82 ? -14.379 9.737 23.800 1.00 86.62 82 LEU A C 1
ATOM 663 O O . LEU A 1 82 ? -15.535 9.693 24.221 1.00 86.62 82 LEU A O 1
ATOM 667 N N . THR A 1 83 ? -13.424 8.926 24.260 1.00 84.81 83 THR A N 1
ATOM 668 C CA . THR A 1 83 ? -13.632 7.945 25.339 1.00 84.81 83 THR A CA 1
ATOM 669 C C . THR A 1 83 ? -14.016 8.647 26.640 1.00 84.81 83 THR A C 1
ATOM 671 O O . THR A 1 83 ? -15.000 8.272 27.280 1.00 84.81 83 THR A O 1
ATOM 674 N N . ALA A 1 84 ? -13.288 9.708 27.003 1.00 86.31 84 ALA A N 1
ATOM 675 C CA . ALA A 1 84 ? -13.577 10.506 28.189 1.00 86.31 84 ALA A CA 1
ATOM 676 C C . ALA A 1 84 ? -14.949 11.195 28.094 1.00 86.31 84 ALA A C 1
ATOM 678 O O . ALA A 1 84 ? -15.740 11.121 29.031 1.00 86.31 84 ALA A O 1
ATOM 679 N N . TYR A 1 85 ? -15.260 11.809 26.947 1.00 88.06 85 TYR A N 1
ATOM 680 C CA . TYR A 1 85 ? -16.527 12.505 26.700 1.00 88.06 85 TYR A CA 1
ATOM 681 C C . TYR A 1 85 ? -17.740 11.572 26.760 1.00 88.06 85 TYR A C 1
ATOM 683 O O . TYR A 1 85 ? -18.769 11.902 27.346 1.00 88.06 85 TYR A O 1
ATOM 691 N N . SER A 1 86 ? -17.624 10.392 26.156 1.00 85.44 86 SER A N 1
ATOM 692 C CA . SER A 1 86 ? -18.710 9.413 26.123 1.00 85.44 86 SER A CA 1
ATOM 693 C C . SER A 1 86 ? -18.887 8.656 27.438 1.00 85.44 86 SER A C 1
ATOM 695 O O . SER A 1 86 ? -19.895 7.968 27.612 1.00 85.44 86 SER A O 1
ATOM 697 N N . GLY A 1 87 ? -17.923 8.759 28.363 1.00 82.50 87 GLY A N 1
ATOM 698 C CA . GLY A 1 87 ? -17.838 7.860 29.510 1.00 82.50 87 GLY A CA 1
ATOM 699 C C . GLY A 1 87 ? -17.786 6.403 29.050 1.00 82.50 87 GLY A C 1
ATOM 700 O O . GLY A 1 87 ? -18.416 5.533 29.657 1.00 82.50 87 GLY A O 1
ATOM 701 N N . PHE A 1 88 ? -17.146 6.136 27.910 1.00 71.56 88 PHE A N 1
ATOM 702 C CA . PHE A 1 88 ? -17.087 4.801 27.327 1.00 71.56 88 PHE A CA 1
ATOM 703 C C . PHE A 1 88 ? -16.360 3.849 28.283 1.00 71.56 88 PHE A C 1
ATOM 705 O O . PHE A 1 88 ? -15.349 4.199 28.888 1.00 71.56 88 PHE A O 1
ATOM 712 N N . GLY A 1 89 ? -16.919 2.654 28.479 1.00 69.00 89 GLY A N 1
ATOM 713 C CA . GLY A 1 89 ? -16.463 1.681 29.479 1.00 69.00 89 GLY A CA 1
ATOM 714 C C . GLY A 1 89 ? -17.164 1.802 30.837 1.00 69.00 89 GLY A C 1
ATOM 715 O O . GLY A 1 89 ? -17.590 0.788 31.383 1.00 69.00 89 GLY A O 1
ATOM 716 N N . THR A 1 90 ? -17.370 3.013 31.366 1.00 69.88 90 THR A N 1
ATOM 717 C CA . THR A 1 90 ? -18.065 3.208 32.657 1.00 69.88 90 THR A CA 1
ATOM 718 C C . THR A 1 90 ? -19.580 3.312 32.492 1.00 69.88 90 THR A C 1
ATOM 720 O O . THR A 1 90 ? -20.327 2.684 33.239 1.00 69.88 90 THR A O 1
ATOM 723 N N . SER A 1 91 ? -20.054 4.031 31.474 1.00 68.38 91 SER A N 1
ATOM 724 C CA . SER A 1 91 ? -21.484 4.244 31.201 1.00 68.38 91 SER A CA 1
ATOM 725 C C . SER A 1 91 ? -22.257 2.956 30.896 1.00 68.38 91 SER A C 1
ATOM 727 O O . SER A 1 91 ? -23.412 2.843 31.293 1.00 68.38 91 SER A O 1
ATOM 729 N N . LEU A 1 92 ? -21.609 1.978 30.256 1.00 64.19 92 LEU A N 1
ATOM 730 C CA . LEU A 1 92 ? -22.168 0.655 29.936 1.00 64.19 92 LEU A CA 1
ATOM 731 C C . LEU A 1 92 ? -22.246 -0.291 31.141 1.00 64.19 92 LEU A C 1
ATOM 733 O O . LEU A 1 92 ? -22.968 -1.282 31.097 1.00 64.19 92 LEU A O 1
ATOM 737 N N . LEU A 1 93 ? -21.491 -0.010 32.203 1.00 63.97 93 LEU A N 1
ATOM 738 C CA . LEU A 1 93 ? -21.452 -0.840 33.405 1.00 63.97 93 LEU A CA 1
ATOM 739 C C . LEU A 1 93 ? -22.326 -0.265 34.522 1.00 63.97 93 LEU A C 1
ATOM 741 O O . LEU A 1 93 ? -23.010 -1.017 35.208 1.00 63.97 93 LEU A O 1
ATOM 745 N N . VAL A 1 94 ? -22.342 1.061 34.683 1.00 63.44 94 VAL A N 1
ATOM 746 C CA . VAL A 1 94 ? -23.000 1.758 35.804 1.00 63.44 94 VAL A CA 1
ATOM 747 C C . VAL A 1 94 ? -24.539 1.701 35.751 1.00 63.44 94 VAL A C 1
ATOM 749 O O . VAL A 1 94 ? -25.187 1.910 36.773 1.00 63.44 94 VAL A O 1
ATOM 752 N N . GLU A 1 95 ? -25.151 1.345 34.618 1.00 58.53 95 GLU A N 1
ATOM 753 C CA . GLU A 1 95 ? -26.620 1.282 34.488 1.00 58.53 95 GLU A CA 1
ATOM 754 C C . GLU A 1 95 ? -27.303 0.144 35.270 1.00 58.53 95 GLU A C 1
ATOM 756 O O . GLU A 1 95 ? -28.524 0.154 35.406 1.00 58.53 95 GLU A O 1
ATOM 761 N N . GLU A 1 96 ? -26.566 -0.802 35.862 1.00 57.16 96 GLU A N 1
ATOM 762 C CA . GLU A 1 96 ? -27.188 -1.951 36.541 1.00 57.16 96 GLU A CA 1
ATOM 763 C C . GLU A 1 96 ? -27.739 -1.673 37.955 1.00 57.16 96 GLU A C 1
ATOM 765 O O . GLU A 1 96 ? -28.350 -2.571 38.536 1.00 57.16 96 GLU A O 1
ATOM 770 N N . GLY A 1 97 ? -27.531 -0.495 38.563 1.00 59.12 97 GLY A N 1
ATOM 771 C CA . GLY A 1 97 ? -28.004 -0.198 39.935 1.00 59.12 97 GLY A CA 1
ATOM 772 C C . GLY A 1 97 ? -27.487 -1.162 41.025 1.00 59.12 97 GLY A C 1
ATOM 773 O O . GLY A 1 97 ? -27.854 -1.056 42.194 1.00 59.12 97 GLY A O 1
ATOM 774 N N . ARG A 1 98 ? -26.625 -2.110 40.649 1.00 66.75 98 ARG A N 1
ATOM 775 C CA . ARG A 1 98 ? -25.964 -3.101 41.491 1.00 66.75 98 ARG A CA 1
ATOM 776 C C . ARG A 1 98 ? -24.544 -2.640 41.760 1.00 66.75 98 ARG A C 1
ATOM 778 O O . ARG A 1 98 ? -23.883 -2.106 40.874 1.00 66.75 98 ARG A O 1
ATOM 785 N N . GLN A 1 99 ? -24.056 -2.890 42.975 1.00 76.06 99 GLN A N 1
ATOM 786 C CA . GLN A 1 99 ? -22.641 -2.720 43.293 1.00 76.06 99 GLN A CA 1
ATOM 787 C C . GLN A 1 99 ? -21.808 -3.606 42.361 1.00 76.06 99 GLN A C 1
ATOM 789 O O . GLN A 1 99 ? -21.776 -4.830 42.488 1.00 76.06 99 GLN A O 1
ATOM 794 N N . ILE A 1 100 ? -21.150 -2.981 41.393 1.00 75.44 100 ILE A N 1
ATOM 795 C CA . ILE A 1 100 ? -20.198 -3.652 40.517 1.00 75.44 100 ILE A CA 1
ATOM 796 C C . ILE A 1 100 ? -18.948 -3.916 41.345 1.00 75.44 100 ILE A C 1
ATOM 798 O O . ILE A 1 100 ? -18.436 -3.011 42.003 1.00 75.44 100 ILE A O 1
ATOM 802 N N . ALA A 1 101 ? -18.444 -5.150 41.311 1.00 83.19 101 ALA A N 1
ATOM 803 C CA . ALA A 1 101 ? -17.198 -5.487 41.986 1.00 83.19 101 ALA A CA 1
ATOM 804 C C . ALA A 1 101 ? -16.082 -4.505 41.552 1.00 83.19 101 ALA A C 1
ATOM 806 O O . ALA A 1 101 ? -15.896 -4.327 40.342 1.00 83.19 101 ALA A O 1
ATOM 807 N N . PRO A 1 102 ? -15.310 -3.910 42.486 1.00 83.00 102 PRO A N 1
ATOM 808 C CA . PRO A 1 102 ? -14.287 -2.902 42.180 1.00 83.00 102 PRO A CA 1
ATOM 809 C C . PRO A 1 102 ? -13.307 -3.342 41.088 1.00 83.00 102 PRO A C 1
ATOM 811 O O . PRO A 1 102 ? -12.922 -2.551 40.233 1.00 83.00 102 PRO A O 1
ATOM 814 N N . PHE A 1 103 ? -12.979 -4.637 41.061 1.00 80.06 103 PHE A N 1
ATOM 815 C CA . PHE A 1 103 ? -12.142 -5.252 40.034 1.00 80.06 103 PHE A CA 1
ATOM 816 C C . PHE A 1 103 ? -12.699 -5.076 38.610 1.00 80.06 103 PHE A C 1
ATOM 818 O O . PHE A 1 103 ? -11.961 -4.712 37.701 1.00 80.06 103 PHE A O 1
ATOM 825 N N . ARG A 1 104 ? -14.008 -5.280 38.405 1.00 74.25 104 ARG A N 1
ATOM 826 C CA . ARG A 1 104 ? -14.644 -5.127 37.083 1.00 74.25 104 ARG A CA 1
ATOM 827 C C . ARG A 1 104 ? -14.685 -3.668 36.642 1.00 74.25 104 ARG A C 1
ATOM 829 O O . ARG A 1 104 ? -14.496 -3.392 35.462 1.00 74.25 104 ARG A O 1
ATOM 836 N N . MET A 1 105 ? -14.896 -2.748 37.584 1.00 79.19 105 MET A N 1
ATOM 837 C CA . MET A 1 105 ? -14.835 -1.314 37.304 1.00 79.19 105 MET A CA 1
ATOM 838 C C . MET A 1 105 ? -13.413 -0.893 36.911 1.00 79.19 105 MET A C 1
ATOM 840 O O . MET A 1 105 ? -13.240 -0.209 35.907 1.00 79.19 105 MET A O 1
ATOM 844 N N . GLY A 1 106 ? -12.398 -1.363 37.643 1.00 78.31 106 GLY A N 1
ATOM 845 C CA . GLY A 1 106 ? -10.991 -1.120 37.319 1.00 78.31 106 GLY A CA 1
ATOM 846 C C . GLY A 1 106 ? -10.614 -1.630 35.928 1.00 78.31 106 GLY A C 1
ATOM 847 O O . GLY A 1 106 ? -10.010 -0.890 35.157 1.00 78.31 106 GLY A O 1
ATOM 848 N N . LEU A 1 107 ? -11.047 -2.844 35.572 1.00 75.00 107 LEU A N 1
ATOM 849 C CA . LEU A 1 107 ? -10.792 -3.436 34.255 1.00 75.00 107 LEU A CA 1
ATOM 850 C C . LEU A 1 107 ? -11.447 -2.637 33.118 1.00 75.00 107 LEU A C 1
ATOM 852 O O . LEU A 1 107 ? -10.870 -2.467 32.050 1.00 75.00 107 LEU A O 1
ATOM 856 N N . ALA A 1 108 ? -12.657 -2.127 33.338 1.00 74.25 108 ALA A N 1
ATOM 857 C CA . ALA A 1 108 ? -13.373 -1.347 32.337 1.00 74.25 108 ALA A CA 1
ATOM 858 C C . ALA A 1 108 ? -12.784 0.049 32.140 1.00 74.25 108 ALA A C 1
ATOM 860 O O . ALA A 1 108 ? -12.672 0.514 31.009 1.00 74.25 108 ALA A O 1
ATOM 861 N N . VAL A 1 109 ? -12.369 0.695 33.233 1.00 77.69 109 VAL A N 1
ATOM 862 C CA . VAL A 1 109 ? -11.657 1.974 33.181 1.00 77.69 109 VAL A CA 1
ATOM 863 C C . VAL A 1 109 ? -10.300 1.789 32.504 1.00 77.69 109 VAL A C 1
ATOM 865 O O . VAL A 1 109 ? -9.976 2.563 31.606 1.00 77.69 109 VAL A O 1
ATOM 868 N N . SER A 1 110 ? -9.530 0.749 32.853 1.00 78.00 110 SER A N 1
ATOM 869 C CA . SER A 1 110 ? -8.243 0.497 32.193 1.00 78.00 110 SER A CA 1
ATOM 870 C C . SER A 1 110 ? -8.431 0.190 30.711 1.00 78.00 110 SER A C 1
ATOM 872 O O . SER A 1 110 ? -7.706 0.723 29.881 1.00 78.00 110 SER A O 1
ATOM 874 N N . ASN A 1 111 ? -9.436 -0.605 30.344 1.00 73.94 111 ASN A N 1
ATOM 875 C CA . ASN A 1 111 ? -9.707 -0.914 28.942 1.00 73.94 111 ASN A CA 1
ATOM 876 C C . ASN A 1 111 ? -10.210 0.297 28.150 1.00 73.94 111 ASN A C 1
ATOM 878 O O . ASN A 1 111 ? -9.837 0.445 26.991 1.00 73.94 111 ASN A O 1
ATOM 882 N N . GLY A 1 112 ? -11.010 1.177 28.754 1.00 75.50 112 GLY A N 1
ATOM 883 C CA . GLY A 1 112 ? -11.436 2.421 28.114 1.00 75.50 112 GLY A CA 1
ATOM 884 C C . GLY A 1 112 ? -10.259 3.365 27.872 1.00 75.50 112 GLY A C 1
ATOM 885 O O . GLY A 1 112 ? -10.024 3.779 26.744 1.00 75.50 112 GLY A O 1
ATOM 886 N N . PHE A 1 113 ? -9.488 3.676 28.916 1.00 74.19 113 PHE A N 1
ATOM 887 C CA . PHE A 1 113 ? -8.436 4.697 28.845 1.00 74.19 113 PHE A CA 1
ATOM 888 C C . PHE A 1 113 ? -7.112 4.212 28.261 1.00 74.19 113 PHE A C 1
ATOM 890 O O . PHE A 1 113 ? -6.393 5.007 27.666 1.00 74.19 113 PHE A O 1
ATOM 897 N N . VAL A 1 114 ? -6.764 2.942 28.453 1.00 74.31 114 VAL A N 1
ATOM 898 C CA . VAL A 1 114 ? -5.496 2.368 27.980 1.00 74.31 114 VAL A CA 1
ATOM 899 C C . VAL A 1 114 ? -5.747 1.479 26.775 1.00 74.31 114 VAL A C 1
ATOM 901 O O . VAL A 1 114 ? -5.071 1.628 25.765 1.00 74.31 114 VAL A O 1
ATOM 904 N N . GLY A 1 115 ? -6.754 0.607 26.853 1.00 75.81 115 GLY A N 1
ATOM 905 C CA . GLY A 1 115 ? -7.070 -0.345 25.789 1.00 75.81 115 GLY A CA 1
ATOM 906 C C . GLY A 1 115 ? -7.454 0.341 24.481 1.00 75.81 115 GLY A C 1
ATOM 907 O O . GLY A 1 115 ? -6.785 0.133 23.481 1.00 75.81 115 GLY A O 1
ATOM 908 N N . VAL A 1 116 ? -8.482 1.192 24.461 1.00 74.06 116 VAL A N 1
ATOM 909 C CA . VAL A 1 116 ? -8.971 1.796 23.204 1.00 74.06 116 VAL A CA 1
ATOM 910 C C . VAL A 1 116 ? -7.905 2.644 22.489 1.00 74.06 116 VAL A C 1
ATOM 912 O O . VAL A 1 116 ? -7.718 2.431 21.292 1.00 74.06 116 VAL A O 1
ATOM 915 N N . PRO A 1 117 ? -7.161 3.548 23.159 1.00 74.44 117 PRO A N 1
ATOM 916 C CA . PRO A 1 117 ? -6.113 4.317 22.488 1.00 74.44 117 PRO A CA 1
ATOM 917 C C . PRO A 1 117 ? -4.951 3.445 22.012 1.00 74.44 117 PRO A C 1
ATOM 919 O O . PRO A 1 117 ? -4.426 3.676 20.928 1.00 74.44 117 PRO A O 1
ATOM 922 N N . TYR A 1 118 ? -4.569 2.428 22.791 1.00 78.06 118 TYR A N 1
ATOM 923 C CA . TYR A 1 118 ? -3.528 1.480 22.399 1.00 78.06 118 TYR A CA 1
ATOM 924 C C . TYR A 1 118 ? -3.944 0.656 21.176 1.00 78.06 118 TYR A C 1
ATOM 926 O O . TYR A 1 118 ? -3.198 0.571 20.208 1.00 78.06 118 TYR A O 1
ATOM 934 N N . LEU A 1 119 ? -5.163 0.113 21.186 1.00 74.69 119 LEU A N 1
ATOM 935 C CA . LEU A 1 119 ? -5.722 -0.667 20.082 1.00 74.69 119 LEU A CA 1
ATOM 936 C C . LEU A 1 119 ? -5.858 0.187 18.818 1.00 74.69 119 LEU A C 1
ATOM 938 O O . LEU A 1 119 ? -5.516 -0.270 17.732 1.00 74.69 119 LEU A O 1
ATOM 942 N N . ALA A 1 120 ? -6.295 1.442 18.955 1.00 71.44 120 ALA A N 1
ATOM 943 C CA . ALA A 1 120 ? -6.336 2.385 17.844 1.00 71.44 120 ALA A CA 1
ATOM 944 C C . ALA A 1 120 ? -4.936 2.638 17.267 1.00 71.44 120 ALA A C 1
ATOM 946 O O . ALA A 1 120 ? -4.755 2.554 16.055 1.00 71.44 120 ALA A O 1
ATOM 947 N N . LEU A 1 121 ? -3.941 2.869 18.132 1.00 77.50 121 LEU A N 1
ATOM 948 C CA . LEU A 1 121 ? -2.556 3.092 17.725 1.00 77.50 121 LEU A CA 1
ATOM 949 C C . LEU A 1 121 ? -1.991 1.890 16.951 1.00 77.50 121 LEU A C 1
ATOM 951 O O . LEU A 1 121 ? -1.377 2.048 15.894 1.00 77.50 121 LEU A O 1
ATOM 955 N N . MET A 1 122 ? -2.191 0.681 17.468 1.00 77.38 122 MET A N 1
ATOM 956 C CA . MET A 1 122 ? -1.646 -0.524 16.849 1.00 77.38 122 MET A CA 1
ATOM 957 C C . MET A 1 122 ? -2.365 -0.864 15.542 1.00 77.38 122 MET A C 1
ATOM 959 O O . MET A 1 122 ? -1.703 -1.167 14.546 1.00 77.38 122 MET A O 1
ATOM 963 N N . ASN A 1 123 ? -3.690 -0.707 15.482 1.00 70.94 123 ASN A N 1
ATOM 964 C CA . ASN A 1 123 ? -4.478 -1.017 14.286 1.00 70.94 123 ASN A CA 1
ATOM 965 C C . ASN A 1 123 ? -4.166 -0.116 13.086 1.00 70.94 123 ASN A C 1
ATOM 967 O O . ASN A 1 123 ? -4.281 -0.557 11.937 1.00 70.94 123 ASN A O 1
ATOM 971 N N . THR A 1 124 ? -3.762 1.134 13.315 1.00 74.12 124 THR A N 1
ATOM 972 C CA . THR A 1 124 ? -3.411 2.057 12.228 1.00 74.12 124 THR A CA 1
ATOM 973 C C . THR A 1 124 ? -1.930 2.019 11.863 1.00 74.12 124 THR A C 1
ATOM 975 O O . THR A 1 124 ? -1.580 2.373 10.736 1.00 74.12 124 THR A O 1
ATOM 978 N N . SER A 1 125 ? -1.057 1.507 12.737 1.00 78.06 125 SER A N 1
ATOM 979 C CA . SER A 1 125 ? 0.395 1.459 12.513 1.00 78.06 125 SER A CA 1
ATOM 980 C C . SER A 1 125 ? 0.792 0.732 11.219 1.00 78.06 125 SER A C 1
ATOM 982 O O . SER A 1 125 ? 1.538 1.275 10.400 1.00 78.06 125 SER A O 1
ATOM 984 N N . THR A 1 126 ? 0.234 -0.457 10.970 1.00 75.38 126 THR A N 1
ATOM 985 C CA . THR A 1 126 ? 0.509 -1.248 9.763 1.00 75.38 126 THR A CA 1
ATOM 986 C C . THR A 1 126 ? 0.056 -0.508 8.507 1.00 75.38 126 THR A C 1
ATOM 988 O O . THR A 1 126 ? 0.809 -0.434 7.539 1.00 75.38 126 THR A O 1
ATOM 991 N N . ARG A 1 127 ? -1.125 0.124 8.547 1.00 78.88 127 ARG A N 1
ATOM 992 C CA . ARG A 1 127 ? -1.734 0.904 7.450 1.00 78.88 127 ARG A CA 1
ATOM 993 C C . ARG A 1 127 ? -0.916 2.161 7.122 1.00 78.88 127 ARG A C 1
ATOM 995 O O . ARG A 1 127 ? -0.728 2.504 5.948 1.00 78.88 127 ARG A O 1
ATOM 1002 N N . LEU A 1 128 ? -0.379 2.823 8.147 1.00 80.56 128 LEU A N 1
ATOM 1003 C CA . LEU A 1 128 ? 0.513 3.972 7.998 1.00 80.56 128 LEU A CA 1
ATOM 1004 C C . LEU A 1 128 ? 1.864 3.574 7.405 1.00 80.56 128 LEU A C 1
ATOM 1006 O O . LEU A 1 128 ? 2.367 4.296 6.546 1.00 80.56 128 LEU A O 1
ATOM 1010 N N . LEU A 1 129 ? 2.421 2.420 7.786 1.00 82.25 129 LEU A N 1
ATOM 1011 C CA . LEU A 1 129 ? 3.648 1.901 7.174 1.00 82.25 129 LEU A CA 1
ATOM 1012 C C . LEU A 1 129 ? 3.467 1.680 5.665 1.00 82.25 129 LEU A C 1
ATOM 1014 O O . LEU A 1 129 ? 4.312 2.118 4.887 1.00 82.25 129 LEU A O 1
ATOM 1018 N N . VAL A 1 130 ? 2.343 1.100 5.223 1.00 80.50 130 VAL A N 1
ATOM 1019 C CA . VAL A 1 130 ? 2.043 0.947 3.780 1.00 80.50 130 VAL A CA 1
ATOM 1020 C C . VAL A 1 130 ? 2.021 2.292 3.078 1.00 80.50 130 VAL A C 1
ATOM 1022 O O . VAL A 1 130 ? 2.608 2.459 2.009 1.00 80.50 130 VAL A O 1
ATOM 1025 N N . THR A 1 131 ? 1.330 3.249 3.690 1.00 81.50 131 THR A N 1
ATOM 1026 C CA . THR A 1 131 ? 1.148 4.595 3.153 1.00 81.50 131 THR A CA 1
ATOM 1027 C C . THR A 1 131 ? 2.500 5.298 3.028 1.00 81.50 131 THR A C 1
ATOM 1029 O O . THR A 1 131 ? 2.801 5.879 1.985 1.00 81.50 131 THR A O 1
ATOM 1032 N N . TYR A 1 132 ? 3.354 5.166 4.047 1.00 88.25 132 TYR A N 1
ATOM 1033 C CA . TYR A 1 132 ? 4.730 5.652 4.048 1.00 88.25 132 TYR A CA 1
ATOM 1034 C C . TYR A 1 132 ? 5.560 5.054 2.910 1.00 88.25 132 TYR A C 1
ATOM 1036 O O . TYR A 1 132 ? 6.108 5.806 2.099 1.00 88.25 132 TYR A O 1
ATOM 1044 N N . PHE A 1 133 ? 5.641 3.724 2.817 1.00 87.44 133 PHE A N 1
ATOM 1045 C CA . PHE A 1 133 ? 6.462 3.065 1.800 1.00 87.44 133 PHE A CA 1
ATOM 1046 C C . PHE A 1 133 ? 5.946 3.340 0.387 1.00 87.44 133 PHE A C 1
ATOM 1048 O O . PHE A 1 133 ? 6.742 3.667 -0.487 1.00 87.44 133 PHE A O 1
ATOM 1055 N N . SER A 1 134 ? 4.628 3.320 0.173 1.00 82.50 134 SER A N 1
ATOM 1056 C CA . SER A 1 134 ? 4.023 3.618 -1.133 1.00 82.50 134 SER A CA 1
ATOM 1057 C C . SER A 1 134 ? 4.369 5.031 -1.605 1.00 82.50 134 SER A C 1
ATOM 1059 O O . SER A 1 134 ? 4.790 5.227 -2.744 1.00 82.50 134 SER A O 1
ATOM 1061 N N . GLN A 1 135 ? 4.251 6.023 -0.716 1.00 86.56 135 GLN A N 1
ATOM 1062 C CA . GLN A 1 135 ? 4.595 7.406 -1.037 1.00 86.56 135 GLN A CA 1
ATOM 1063 C C . GLN A 1 135 ? 6.101 7.577 -1.274 1.00 86.56 135 GLN A C 1
ATOM 1065 O O . GLN A 1 135 ? 6.508 8.299 -2.182 1.00 86.56 135 GLN A O 1
ATOM 1070 N N . THR A 1 136 ? 6.930 6.909 -0.474 1.00 87.69 136 THR A N 1
ATOM 1071 C CA . THR A 1 136 ? 8.392 6.958 -0.595 1.00 87.69 136 THR A CA 1
ATOM 1072 C C . THR A 1 136 ? 8.852 6.364 -1.927 1.00 87.69 136 THR A C 1
ATOM 1074 O O . THR A 1 136 ? 9.610 7.000 -2.658 1.00 87.69 136 THR A O 1
ATOM 1077 N N . ILE A 1 137 ? 8.315 5.201 -2.305 1.00 87.44 137 ILE A N 1
ATOM 1078 C CA . ILE A 1 137 ? 8.581 4.554 -3.594 1.00 87.44 137 ILE A CA 1
ATOM 1079 C C . ILE A 1 137 ? 8.105 5.435 -4.753 1.00 87.44 137 ILE A C 1
ATOM 1081 O O . ILE A 1 137 ? 8.844 5.613 -5.718 1.00 87.44 137 ILE A O 1
ATOM 1085 N N . ALA A 1 138 ? 6.920 6.048 -4.655 1.00 86.12 138 ALA A N 1
ATOM 1086 C CA . ALA A 1 138 ? 6.424 6.969 -5.679 1.00 86.12 138 ALA A CA 1
ATOM 1087 C C . ALA A 1 138 ? 7.363 8.171 -5.890 1.00 86.12 138 ALA A C 1
ATOM 1089 O O . ALA A 1 138 ? 7.601 8.592 -7.023 1.00 86.12 138 ALA A O 1
ATOM 1090 N N . LEU A 1 139 ? 7.949 8.701 -4.812 1.00 88.12 139 LEU A N 1
ATOM 1091 C CA . LEU A 1 139 ? 8.946 9.765 -4.903 1.00 88.12 139 LEU A CA 1
ATOM 1092 C C . LEU A 1 139 ? 10.249 9.288 -5.558 1.00 88.12 139 LEU A C 1
ATOM 1094 O O . LEU A 1 139 ? 10.805 10.014 -6.386 1.00 88.12 139 LEU A O 1
ATOM 1098 N N . TYR A 1 140 ? 10.723 8.080 -5.237 1.00 89.62 140 TYR A N 1
ATOM 1099 C CA . TYR A 1 140 ? 11.898 7.492 -5.890 1.00 89.62 140 TYR A CA 1
ATOM 1100 C C . TYR A 1 140 ? 11.660 7.259 -7.387 1.00 89.62 140 TYR A C 1
ATOM 1102 O O . TYR A 1 140 ? 12.497 7.647 -8.202 1.00 89.62 140 TYR A O 1
ATOM 1110 N N . LEU A 1 141 ? 10.496 6.721 -7.764 1.00 85.25 141 LEU A N 1
ATOM 1111 C CA . LEU A 1 141 ? 10.088 6.554 -9.162 1.00 85.25 141 LEU A CA 1
ATOM 1112 C C . LEU A 1 141 ? 10.085 7.890 -9.909 1.00 85.25 141 LEU A C 1
ATOM 1114 O O . LEU A 1 141 ? 10.650 7.983 -10.994 1.00 85.25 141 LEU A O 1
ATOM 1118 N N . GLY A 1 142 ? 9.541 8.950 -9.301 1.00 86.69 142 GLY A N 1
ATOM 1119 C CA . GLY A 1 142 ? 9.566 10.293 -9.885 1.00 86.69 142 GLY A CA 1
ATOM 1120 C C . GLY A 1 142 ? 10.981 10.851 -10.096 1.00 86.69 142 GLY A C 1
ATOM 1121 O O . GLY A 1 142 ? 11.206 11.625 -11.027 1.00 86.69 142 GLY A O 1
ATOM 1122 N N . CYS A 1 143 ? 11.954 10.449 -9.271 1.00 86.44 143 CYS A N 1
ATOM 1123 C CA . CYS A 1 143 ? 13.359 10.814 -9.470 1.00 86.44 143 CYS A CA 1
ATOM 1124 C C . CYS A 1 143 ? 13.974 10.075 -10.654 1.00 86.44 143 CYS A C 1
ATOM 1126 O O . CYS A 1 143 ? 14.635 10.698 -11.482 1.00 86.44 143 CYS A O 1
ATOM 1128 N N . ILE A 1 144 ? 13.741 8.764 -10.738 1.00 85.12 144 ILE A N 1
ATOM 1129 C CA . ILE A 1 144 ? 14.247 7.933 -11.836 1.00 85.12 144 ILE A CA 1
ATOM 1130 C C . ILE A 1 144 ? 13.660 8.407 -13.161 1.00 85.12 144 ILE A C 1
ATOM 1132 O O . ILE A 1 144 ? 14.404 8.605 -14.119 1.00 85.12 144 ILE A O 1
ATOM 1136 N N . TYR A 1 145 ? 12.355 8.680 -13.191 1.00 83.12 145 TYR A N 1
ATOM 1137 C CA . TYR A 1 145 ? 11.666 9.219 -14.358 1.00 83.12 145 TYR A CA 1
ATOM 1138 C C . TYR A 1 145 ? 12.356 10.490 -14.879 1.00 83.1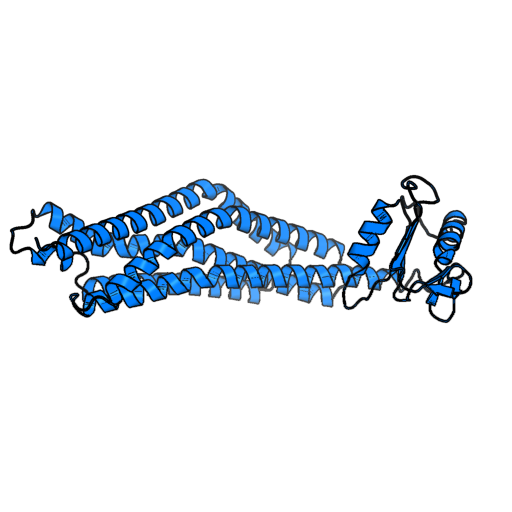2 145 TYR A C 1
ATOM 1140 O O . TYR A 1 145 ? 12.825 10.530 -16.011 1.00 83.12 145 TYR A O 1
ATOM 1148 N N . ARG A 1 146 ? 12.551 11.495 -14.013 1.00 83.06 146 ARG A N 1
ATOM 1149 C CA . ARG A 1 146 ? 13.213 12.762 -14.384 1.00 83.06 146 ARG A CA 1
ATOM 1150 C C . ARG A 1 146 ? 14.666 12.598 -14.832 1.00 83.06 146 ARG A C 1
ATOM 1152 O O . ARG A 1 146 ? 15.174 13.437 -15.575 1.00 83.06 146 ARG A O 1
ATOM 1159 N N . ASN A 1 147 ? 15.360 11.579 -14.331 1.00 78.69 147 ASN A N 1
ATOM 1160 C CA . ASN A 1 147 ? 16.728 11.279 -14.748 1.00 78.69 147 ASN A CA 1
ATOM 1161 C C . ASN A 1 147 ? 16.769 10.585 -16.116 1.00 78.69 147 ASN A C 1
ATOM 1163 O O . ASN A 1 147 ? 17.716 10.821 -16.866 1.00 78.69 147 ASN A O 1
ATOM 1167 N N . THR A 1 148 ? 15.745 9.791 -16.443 1.00 73.44 148 THR A N 1
ATOM 1168 C CA . THR A 1 148 ? 15.610 9.085 -17.727 1.00 73.44 148 THR A CA 1
ATOM 1169 C C . THR A 1 148 ? 15.478 10.086 -18.877 1.00 73.44 148 THR A C 1
ATOM 1171 O O . THR A 1 148 ? 16.252 10.017 -19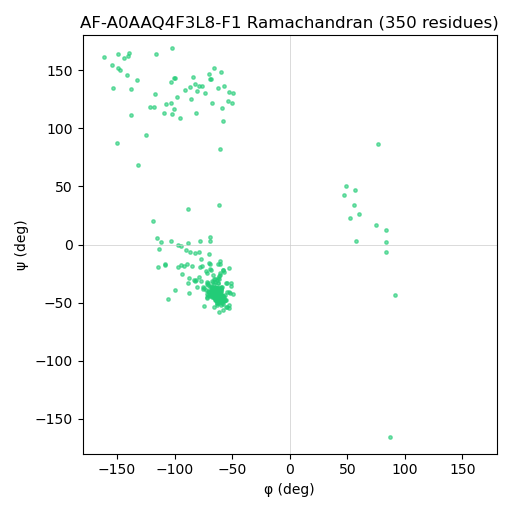.826 1.00 73.44 148 THR A O 1
ATOM 1174 N N . ASP A 1 149 ? 14.639 11.117 -18.714 1.00 66.31 149 ASP A N 1
ATOM 1175 C CA . ASP A 1 149 ? 14.450 12.196 -19.705 1.00 66.31 149 ASP A CA 1
ATOM 1176 C C . ASP A 1 149 ? 15.742 12.956 -20.063 1.00 66.31 149 ASP A C 1
ATOM 1178 O O . ASP A 1 149 ? 15.823 13.621 -21.093 1.00 66.31 149 ASP A O 1
ATOM 1182 N N . ARG A 1 150 ? 16.763 12.919 -19.196 1.00 65.56 150 ARG A N 1
ATOM 1183 C CA . ARG A 1 150 ? 18.005 13.684 -19.383 1.00 65.56 150 ARG A CA 1
ATOM 1184 C C . ARG A 1 150 ? 19.144 12.886 -20.003 1.00 65.56 150 ARG A C 1
ATOM 1186 O O . ARG A 1 150 ? 20.118 13.509 -20.427 1.00 65.56 150 ARG A O 1
ATOM 1193 N N . LYS A 1 151 ? 19.106 11.549 -19.972 1.00 61.97 151 LYS A N 1
ATOM 1194 C CA . LYS A 1 151 ? 20.267 10.709 -20.309 1.00 61.97 151 LYS A CA 1
ATOM 1195 C C . LYS A 1 151 ? 19.848 9.365 -20.902 1.00 61.97 151 LYS A C 1
ATOM 1197 O O . LYS A 1 151 ? 19.809 8.356 -20.202 1.00 61.97 151 LYS A O 1
ATOM 1202 N N . VAL A 1 152 ? 19.658 9.365 -22.216 1.00 58.44 152 VAL A N 1
ATOM 1203 C CA . VAL A 1 152 ? 19.442 8.171 -23.048 1.00 58.44 152 VAL A CA 1
ATOM 1204 C C . VAL A 1 152 ? 20.571 7.131 -22.865 1.00 58.44 152 VAL A C 1
ATOM 1206 O O . VAL A 1 152 ? 20.316 5.942 -22.746 1.00 58.44 152 VAL A O 1
ATOM 1209 N N . LEU A 1 153 ? 21.814 7.564 -22.614 1.00 59.03 153 LEU A N 1
ATOM 1210 C CA . LEU A 1 153 ? 22.975 6.679 -22.393 1.00 59.03 153 LEU A CA 1
ATOM 1211 C C . LEU A 1 153 ? 22.987 5.851 -21.081 1.00 59.03 153 LEU A C 1
ATOM 1213 O O . LEU A 1 153 ? 23.978 5.179 -20.801 1.00 59.03 153 LEU A O 1
ATOM 1217 N N . LEU A 1 154 ? 21.949 5.916 -20.237 1.00 69.75 154 LEU A N 1
ATOM 1218 C CA . LEU A 1 154 ? 21.927 5.274 -18.908 1.00 69.75 154 LEU A CA 1
ATOM 1219 C C . LEU A 1 154 ? 20.830 4.212 -18.730 1.00 69.75 154 LEU A C 1
ATOM 1221 O O . LEU A 1 154 ? 20.497 3.864 -17.595 1.00 69.75 154 LEU A O 1
ATOM 1225 N N . VAL A 1 155 ? 20.293 3.660 -19.821 1.00 71.94 155 VAL A N 1
ATOM 1226 C CA . VAL A 1 155 ? 19.222 2.644 -19.775 1.00 71.94 155 VAL A CA 1
ATOM 1227 C C . VAL A 1 155 ? 19.561 1.467 -18.852 1.00 71.94 155 VAL A C 1
ATOM 1229 O O . VAL A 1 155 ? 18.717 1.049 -18.058 1.00 71.94 155 VAL A O 1
ATOM 1232 N N . ASP A 1 156 ? 20.800 0.967 -18.875 1.00 76.62 156 ASP A N 1
ATOM 1233 C CA . ASP A 1 156 ? 21.208 -0.142 -18.002 1.00 76.62 156 ASP A CA 1
ATOM 1234 C C . ASP A 1 156 ? 21.178 0.230 -16.513 1.00 76.62 156 ASP A C 1
ATOM 1236 O O . ASP A 1 156 ? 20.739 -0.567 -15.681 1.00 76.62 156 ASP A O 1
ATOM 1240 N N . GLN A 1 157 ? 21.563 1.461 -16.159 1.00 81.38 157 GLN A N 1
ATOM 1241 C CA . GLN A 1 157 ? 21.458 1.939 -14.776 1.00 81.38 157 GLN A CA 1
ATOM 1242 C C . GLN A 1 157 ? 19.997 2.071 -14.344 1.00 81.38 157 GLN A C 1
ATOM 1244 O O . GLN A 1 157 ? 19.641 1.662 -13.237 1.00 81.38 157 GLN A O 1
ATOM 1249 N N . VAL A 1 158 ? 19.136 2.581 -15.229 1.00 80.56 158 VAL A N 1
ATOM 1250 C CA . VAL A 1 158 ? 17.696 2.687 -14.970 1.00 80.56 158 VAL A CA 1
ATOM 1251 C C . VAL A 1 158 ? 17.068 1.299 -14.806 1.00 80.56 158 VAL A C 1
ATOM 1253 O O . VAL A 1 158 ? 16.245 1.106 -13.913 1.00 80.56 158 VAL A O 1
ATOM 1256 N N . ARG A 1 159 ? 17.500 0.292 -15.578 1.00 80.44 159 ARG A N 1
ATOM 1257 C CA . ARG A 1 159 ? 17.043 -1.101 -15.433 1.00 80.44 159 ARG A CA 1
ATOM 1258 C C . ARG A 1 159 ? 17.401 -1.680 -14.064 1.00 80.44 159 ARG A C 1
ATOM 1260 O O . ARG A 1 159 ? 16.545 -2.298 -13.429 1.00 80.44 159 ARG A O 1
ATOM 1267 N N . VAL A 1 160 ? 18.631 -1.464 -13.593 1.00 85.12 160 VAL A N 1
ATOM 1268 C CA . VAL A 1 160 ? 19.055 -1.900 -12.250 1.00 85.12 160 VAL A CA 1
ATOM 1269 C C . VAL A 1 160 ? 18.208 -1.219 -11.173 1.00 85.12 160 VAL A C 1
ATOM 1271 O O . VAL A 1 160 ? 17.680 -1.896 -10.291 1.00 85.12 160 VAL A O 1
ATOM 1274 N N . GLN A 1 161 ? 17.998 0.097 -11.272 1.00 86.38 161 GLN A N 1
ATOM 1275 C CA . GLN A 1 161 ? 17.162 0.847 -10.329 1.00 86.38 161 GLN A CA 1
ATOM 1276 C C . GLN A 1 161 ? 15.702 0.369 -10.335 1.00 86.38 161 GLN A C 1
ATOM 1278 O O . GLN A 1 161 ? 15.107 0.188 -9.273 1.00 86.38 161 GLN A O 1
ATOM 1283 N N . LEU A 1 162 ? 15.133 0.102 -11.514 1.00 83.38 162 LEU A N 1
ATOM 1284 C CA . LEU A 1 162 ? 13.773 -0.414 -11.651 1.00 83.38 162 LEU A CA 1
ATOM 1285 C C . LEU A 1 162 ? 13.646 -1.821 -11.058 1.00 83.38 162 LEU A C 1
ATOM 1287 O O . LEU A 1 162 ? 12.655 -2.115 -10.395 1.00 83.38 162 LEU A O 1
ATOM 1291 N N . SER A 1 163 ? 14.656 -2.677 -11.242 1.00 85.75 163 SER A N 1
ATOM 1292 C CA . SER A 1 163 ? 14.693 -4.002 -10.618 1.00 85.75 163 SER A CA 1
ATOM 1293 C C . SER A 1 163 ? 14.752 -3.911 -9.093 1.00 85.75 163 SER A C 1
ATOM 1295 O O . SER A 1 163 ? 14.063 -4.673 -8.419 1.00 85.75 163 SER A O 1
ATOM 1297 N N . LEU A 1 164 ? 15.535 -2.978 -8.538 1.00 87.56 164 LEU A N 1
ATOM 1298 C CA . LEU A 1 164 ? 15.592 -2.744 -7.091 1.00 87.56 164 LEU A CA 1
ATOM 1299 C C . LEU A 1 164 ? 14.248 -2.251 -6.549 1.00 87.56 164 LEU A C 1
ATOM 1301 O O . LEU A 1 164 ? 13.772 -2.763 -5.538 1.00 87.56 164 LEU A O 1
ATOM 1305 N N . ILE A 1 165 ? 13.604 -1.305 -7.239 1.00 87.25 165 ILE A N 1
ATOM 1306 C CA . ILE A 1 165 ? 12.273 -0.827 -6.852 1.00 87.25 165 ILE A CA 1
ATOM 1307 C C . ILE A 1 165 ? 11.242 -1.942 -6.951 1.00 87.25 165 ILE A C 1
ATOM 1309 O O . ILE A 1 165 ? 10.441 -2.085 -6.036 1.00 87.25 165 ILE A O 1
ATOM 1313 N N . LYS A 1 166 ? 11.266 -2.756 -8.008 1.00 85.38 166 LYS A N 1
ATOM 1314 C CA . LYS A 1 166 ? 10.351 -3.892 -8.140 1.00 85.38 166 LYS A CA 1
ATOM 1315 C C . LYS A 1 166 ? 10.511 -4.865 -6.972 1.00 85.38 166 LYS A C 1
ATOM 1317 O O . LYS A 1 166 ? 9.523 -5.191 -6.330 1.00 85.38 166 LYS A O 1
ATOM 1322 N N . ASN A 1 167 ? 11.745 -5.248 -6.642 1.00 87.38 167 ASN A N 1
ATOM 1323 C CA . ASN A 1 167 ? 12.020 -6.117 -5.495 1.00 87.38 167 ASN A CA 1
ATOM 1324 C C . ASN A 1 167 ? 11.541 -5.487 -4.175 1.00 87.38 167 ASN A C 1
ATOM 1326 O O . ASN A 1 167 ? 11.006 -6.180 -3.312 1.00 87.38 167 ASN A O 1
ATOM 1330 N N . CYS A 1 168 ? 11.689 -4.166 -4.031 1.00 88.56 168 CYS A N 1
ATOM 1331 C CA . CYS A 1 168 ? 11.168 -3.413 -2.893 1.00 88.56 168 CYS A CA 1
ATOM 1332 C C . CYS A 1 168 ? 9.634 -3.450 -2.832 1.00 88.56 168 CYS A C 1
ATOM 1334 O O . CYS A 1 168 ? 9.077 -3.785 -1.790 1.00 88.56 168 CYS A O 1
ATOM 1336 N N . VAL A 1 169 ? 8.945 -3.200 -3.947 1.00 84.62 169 VAL A N 1
ATOM 1337 C CA . VAL A 1 169 ? 7.480 -3.282 -4.061 1.00 84.62 169 VAL A CA 1
ATOM 1338 C C . VAL A 1 169 ? 6.976 -4.695 -3.757 1.00 84.62 169 VAL A C 1
ATOM 1340 O O . VAL A 1 169 ? 6.026 -4.849 -2.990 1.00 84.62 169 VAL A O 1
ATOM 1343 N N . ASP A 1 170 ? 7.630 -5.726 -4.292 1.00 85.44 170 ASP A N 1
ATOM 1344 C CA . ASP A 1 170 ? 7.279 -7.128 -4.052 1.00 85.44 170 ASP A CA 1
ATOM 1345 C C . ASP A 1 170 ? 7.459 -7.495 -2.568 1.00 85.44 170 ASP A C 1
ATOM 1347 O O . ASP A 1 170 ? 6.608 -8.175 -1.983 1.00 85.44 170 ASP A O 1
ATOM 1351 N N . MET A 1 171 ? 8.517 -6.985 -1.922 1.00 87.62 171 MET A N 1
ATOM 1352 C CA . MET A 1 171 ? 8.736 -7.158 -0.483 1.00 87.62 171 MET A CA 1
ATOM 1353 C C . MET A 1 171 ? 7.697 -6.409 0.356 1.00 87.62 171 MET A C 1
ATOM 1355 O O . MET A 1 171 ? 7.163 -6.980 1.304 1.00 87.62 171 MET A O 1
ATOM 1359 N N . VAL A 1 172 ? 7.355 -5.165 -0.001 1.00 86.25 172 VAL A N 1
ATOM 1360 C CA . VAL A 1 172 ? 6.265 -4.416 0.647 1.00 86.25 172 VAL A CA 1
ATOM 1361 C C . VAL A 1 172 ? 4.963 -5.199 0.530 1.00 86.25 172 VAL A C 1
ATOM 1363 O O . VAL A 1 172 ? 4.282 -5.381 1.531 1.00 86.25 172 VAL A O 1
ATOM 1366 N N . SER A 1 173 ? 4.637 -5.718 -0.654 1.00 84.88 173 SER A N 1
ATOM 1367 C CA . SER A 1 173 ? 3.408 -6.480 -0.895 1.00 84.88 173 SER A CA 1
ATOM 1368 C C . SER A 1 173 ? 3.359 -7.782 -0.088 1.00 84.88 173 SER A C 1
ATOM 1370 O O . SER A 1 173 ? 2.335 -8.098 0.515 1.00 84.88 173 SER A O 1
ATOM 1372 N N . THR A 1 174 ? 4.474 -8.514 0.016 1.00 85.12 174 THR A N 1
ATOM 1373 C CA . THR A 1 174 ? 4.542 -9.740 0.836 1.00 85.12 174 THR A CA 1
ATOM 1374 C C . THR A 1 174 ? 4.527 -9.472 2.338 1.00 85.12 174 THR A C 1
ATOM 1376 O O . THR A 1 174 ? 4.012 -10.298 3.093 1.00 85.12 174 THR A O 1
ATOM 1379 N N . LEU A 1 175 ? 5.086 -8.348 2.787 1.00 82.81 175 LEU A N 1
ATOM 1380 C CA . LEU A 1 175 ? 5.090 -7.951 4.194 1.00 82.81 175 LEU A CA 1
ATOM 1381 C C . LEU A 1 175 ? 3.698 -7.450 4.603 1.00 82.81 175 LEU A C 1
ATOM 1383 O O . LEU A 1 175 ? 3.061 -7.972 5.511 1.00 82.81 175 LEU A O 1
ATOM 1387 N N . VAL A 1 176 ? 3.167 -6.497 3.850 1.00 78.56 176 VAL A N 1
ATOM 1388 C CA . VAL A 1 176 ? 1.927 -5.796 4.175 1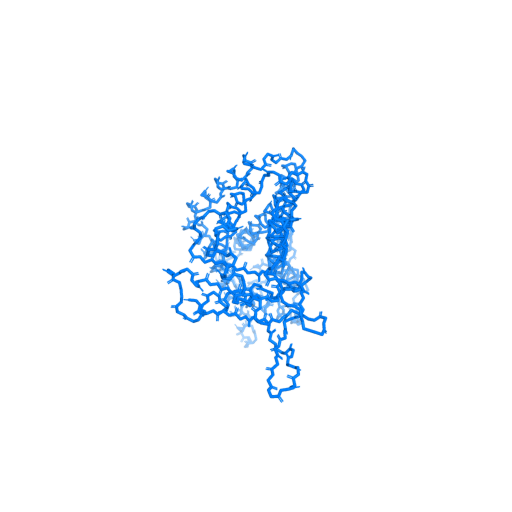.00 78.56 176 VAL A CA 1
ATOM 1389 C C . VAL A 1 176 ? 0.676 -6.584 3.799 1.00 78.56 176 VAL A C 1
ATOM 1391 O O . VAL A 1 176 ? -0.321 -6.505 4.513 1.00 78.56 176 VAL A O 1
ATOM 1394 N N . GLY A 1 177 ? 0.695 -7.314 2.682 1.00 81.62 177 GLY A N 1
ATOM 1395 C CA . GLY A 1 177 ? -0.496 -7.910 2.072 1.00 81.62 177 GLY A CA 1
ATOM 1396 C C . GLY A 1 177 ? -1.336 -8.756 3.033 1.00 81.62 177 GLY A C 1
ATOM 1397 O O . GLY A 1 177 ? -2.532 -8.488 3.162 1.00 81.62 177 GLY A O 1
ATOM 1398 N N . PRO A 1 178 ? -0.745 -9.726 3.759 1.00 83.06 178 PRO A N 1
ATOM 1399 C CA . PRO A 1 178 ? -1.480 -10.529 4.733 1.00 83.06 178 PRO A CA 1
ATOM 1400 C C . PRO A 1 178 ? -2.096 -9.684 5.853 1.00 83.06 178 PRO A C 1
ATOM 1402 O O . PRO A 1 178 ? -3.286 -9.814 6.128 1.00 83.06 178 PRO A O 1
ATOM 1405 N N . SER A 1 179 ? -1.319 -8.783 6.461 1.00 76.00 179 SER A N 1
ATOM 1406 C CA . SER A 1 179 ? -1.786 -7.906 7.543 1.00 76.00 179 SER A CA 1
ATOM 1407 C C . SER A 1 179 ? -2.931 -7.006 7.079 1.00 76.00 179 SER A C 1
ATOM 1409 O O . SER A 1 179 ? -3.905 -6.819 7.800 1.00 76.00 179 SER A O 1
ATOM 1411 N N . LEU A 1 180 ? -2.860 -6.508 5.843 1.00 79.00 180 LEU A N 1
ATOM 1412 C CA . LEU A 1 180 ? -3.903 -5.690 5.235 1.00 79.00 180 LEU A CA 1
ATOM 1413 C C . LEU A 1 180 ? -5.189 -6.496 4.983 1.00 79.00 180 LEU A C 1
ATOM 1415 O O . LEU A 1 180 ? -6.281 -6.011 5.269 1.00 79.00 180 LEU A O 1
ATOM 1419 N N . LEU A 1 181 ? -5.071 -7.739 4.502 1.00 83.94 181 LEU A N 1
ATOM 1420 C CA . LEU A 1 181 ? -6.214 -8.633 4.296 1.00 83.94 181 LEU A CA 1
ATOM 1421 C C . LEU A 1 181 ? -6.946 -8.923 5.614 1.00 83.94 181 LEU A C 1
ATOM 1423 O O . LEU A 1 181 ? -8.173 -8.819 5.672 1.00 83.94 181 LEU A O 1
ATOM 1427 N N . TYR A 1 182 ? -6.201 -9.243 6.677 1.00 80.94 182 TYR A N 1
ATOM 1428 C CA . TYR A 1 182 ? -6.779 -9.452 8.006 1.00 80.94 182 TYR A CA 1
ATOM 1429 C C . TYR A 1 182 ? -7.402 -8.168 8.552 1.00 80.94 182 TYR A C 1
ATOM 1431 O O . TYR A 1 182 ? -8.554 -8.191 8.987 1.00 80.94 182 TYR A O 1
ATOM 1439 N N . ALA A 1 183 ? -6.693 -7.041 8.455 1.00 79.12 183 ALA A N 1
ATOM 1440 C CA . ALA A 1 183 ? -7.210 -5.740 8.858 1.00 79.12 183 ALA A CA 1
ATOM 1441 C C . ALA A 1 183 ? -8.539 -5.425 8.154 1.00 79.12 183 ALA A C 1
ATOM 1443 O O . ALA A 1 183 ? -9.476 -4.965 8.804 1.00 79.12 183 ALA A O 1
ATOM 1444 N N . TYR A 1 184 ? -8.685 -5.732 6.860 1.00 84.62 184 TYR A N 1
ATOM 1445 C CA . TYR A 1 184 ? -9.957 -5.555 6.152 1.00 84.62 184 TYR A CA 1
ATOM 1446 C C . TYR A 1 184 ? -11.064 -6.468 6.657 1.00 84.62 184 TYR A C 1
ATOM 1448 O O . TYR A 1 184 ? -12.174 -5.986 6.889 1.00 84.62 184 TYR A O 1
ATOM 1456 N N . ALA A 1 185 ? -10.776 -7.755 6.858 1.00 85.38 185 ALA A N 1
ATOM 1457 C CA . ALA A 1 185 ? -11.769 -8.706 7.345 1.00 85.38 185 ALA A CA 1
ATOM 1458 C C . ALA A 1 185 ? -12.358 -8.269 8.699 1.00 85.38 185 ALA A C 1
ATOM 1460 O O . ALA A 1 185 ? -13.578 -8.257 8.869 1.00 85.38 185 ALA A O 1
ATOM 1461 N N . TYR A 1 186 ? -11.508 -7.835 9.636 1.00 84.44 186 TYR A N 1
ATOM 1462 C CA . TYR A 1 186 ? -11.954 -7.358 10.949 1.00 84.44 186 TYR A CA 1
ATOM 1463 C C . TYR A 1 186 ? -12.601 -5.974 10.894 1.00 84.44 186 TYR A C 1
ATOM 1465 O O . TYR A 1 186 ? -13.612 -5.737 11.560 1.00 84.44 186 TYR A O 1
ATOM 1473 N N . SER A 1 187 ? -12.085 -5.079 10.051 1.00 85.06 187 SER A N 1
ATOM 1474 C CA . SER A 1 187 ? -12.614 -3.720 9.952 1.00 85.06 187 SER A CA 1
ATOM 1475 C C . SER A 1 187 ? -14.069 -3.680 9.490 1.00 85.06 187 SER A C 1
ATOM 1477 O O . SER A 1 187 ? -14.816 -2.817 9.942 1.00 85.06 187 SER A O 1
ATOM 1479 N N . VAL A 1 188 ? -14.507 -4.612 8.636 1.00 88.12 188 VAL A N 1
ATOM 1480 C CA . VAL A 1 188 ? -15.922 -4.704 8.233 1.00 88.12 188 VAL A CA 1
ATOM 1481 C C . VAL A 1 188 ? -16.813 -4.980 9.444 1.00 88.12 188 VAL A C 1
ATOM 1483 O O . VAL A 1 188 ? -17.784 -4.258 9.662 1.00 88.12 188 VAL A O 1
ATOM 1486 N N . ALA A 1 189 ? -16.462 -5.967 10.273 1.00 88.12 189 ALA A N 1
ATOM 1487 C CA . ALA A 1 189 ? -17.225 -6.289 11.480 1.00 88.12 189 ALA A CA 1
ATOM 1488 C C . ALA A 1 189 ? -17.273 -5.097 12.451 1.00 88.12 189 ALA A C 1
ATOM 1490 O O . ALA A 1 189 ? -18.331 -4.743 12.972 1.00 88.12 189 ALA A O 1
ATOM 1491 N N . ILE A 1 190 ? -16.135 -4.431 12.636 1.00 87.44 190 ILE A N 1
ATOM 1492 C CA . ILE A 1 190 ? -15.990 -3.247 13.483 1.00 87.44 190 ILE A CA 1
ATOM 1493 C C . ILE A 1 190 ? -16.844 -2.074 12.975 1.00 87.44 190 ILE A C 1
ATOM 1495 O O . ILE A 1 190 ? -17.510 -1.406 13.771 1.00 87.44 190 ILE A O 1
ATOM 1499 N N . LEU A 1 191 ? -16.872 -1.835 11.662 1.00 90.94 191 LEU A N 1
ATOM 1500 C CA . LEU A 1 191 ? -17.709 -0.808 11.040 1.00 90.94 191 LEU A CA 1
ATOM 1501 C C . LEU A 1 191 ? -19.198 -1.127 11.189 1.00 90.94 191 LEU A C 1
ATOM 1503 O O . LEU A 1 191 ? -19.969 -0.230 11.520 1.00 90.94 191 LEU A O 1
ATOM 1507 N N . CYS A 1 192 ? -19.604 -2.387 11.009 1.00 91.81 192 CYS A N 1
ATOM 1508 C CA . CYS A 1 192 ? -20.990 -2.811 11.214 1.00 91.81 192 CYS A CA 1
ATOM 1509 C C . CYS A 1 192 ? -21.453 -2.563 12.653 1.00 91.81 192 CYS A C 1
ATOM 1511 O O . CYS A 1 192 ? -22.527 -2.000 12.865 1.00 91.81 192 CYS A O 1
ATOM 1513 N N . VAL A 1 193 ? -20.638 -2.937 13.644 1.00 91.00 193 VAL A N 1
ATOM 1514 C CA . VAL A 1 193 ? -20.978 -2.709 15.055 1.00 91.00 193 VAL 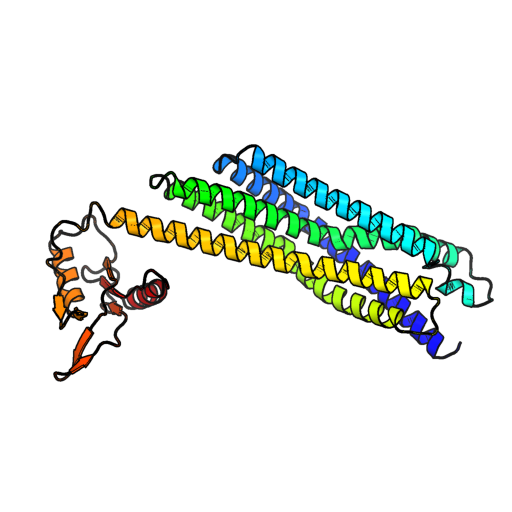A CA 1
ATOM 1515 C C . VAL A 1 193 ? -21.008 -1.21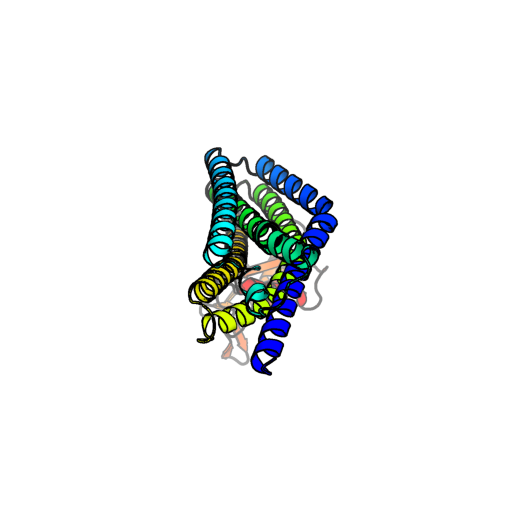5 15.380 1.00 91.00 193 VAL A C 1
ATOM 1517 O O . VAL A 1 193 ? -21.899 -0.748 16.088 1.00 91.00 193 VAL A O 1
ATOM 1520 N N . SER A 1 194 ? -20.078 -0.443 14.821 1.00 92.25 194 SER A N 1
ATOM 1521 C CA . SER A 1 194 ? -20.041 1.002 15.033 1.00 92.25 194 SER A CA 1
ATOM 1522 C C . SER A 1 194 ? -21.269 1.687 14.419 1.00 92.25 194 SER A C 1
ATOM 1524 O O . SER A 1 194 ? -21.922 2.479 15.091 1.00 92.25 194 SER A O 1
ATOM 1526 N N . ALA A 1 195 ? -21.664 1.308 13.197 1.00 94.12 195 ALA A N 1
ATOM 1527 C CA . ALA A 1 195 ? -22.888 1.782 12.550 1.00 94.12 195 ALA A CA 1
ATOM 1528 C C . ALA A 1 195 ? -24.147 1.419 13.356 1.00 94.12 195 ALA A C 1
ATOM 1530 O O . ALA A 1 195 ? -25.014 2.272 13.548 1.00 94.12 195 ALA A O 1
ATOM 1531 N N . TYR A 1 196 ? -24.222 0.191 13.883 1.00 93.38 196 TYR A N 1
ATOM 1532 C CA . TYR A 1 196 ? -25.298 -0.244 14.779 1.00 93.38 196 TYR A CA 1
ATOM 1533 C C . TYR A 1 196 ? -25.419 0.697 15.988 1.00 93.38 196 TYR A C 1
ATOM 1535 O O . TYR A 1 196 ? -26.472 1.300 16.202 1.00 93.38 196 TYR A O 1
ATOM 1543 N N . TYR A 1 197 ? -24.325 0.922 16.720 1.00 91.81 197 TYR A N 1
ATOM 1544 C CA . TYR A 1 197 ? -24.332 1.788 17.901 1.00 91.81 197 TYR A CA 1
ATOM 1545 C C . TYR A 1 197 ? -24.542 3.278 17.602 1.00 91.81 197 TYR A C 1
ATOM 1547 O O . TYR A 1 197 ? -25.002 4.015 18.472 1.00 91.81 197 TYR A O 1
ATOM 1555 N N . THR A 1 198 ? -24.259 3.746 16.387 1.00 94.88 198 THR A N 1
ATOM 1556 C CA . THR A 1 198 ? -24.586 5.118 15.973 1.00 94.88 198 THR A CA 1
ATOM 1557 C C . THR A 1 198 ? -26.096 5.328 15.790 1.00 94.88 198 THR A C 1
ATOM 1559 O O . THR A 1 198 ? -26.608 6.423 16.063 1.00 94.88 198 THR A O 1
ATOM 1562 N N . ILE A 1 199 ? -26.826 4.302 15.344 1.00 94.94 199 ILE A N 1
ATOM 1563 C CA . ILE A 1 199 ? -28.236 4.417 14.935 1.00 94.94 199 ILE A CA 1
ATOM 1564 C C . ILE A 1 199 ? -29.204 4.210 16.109 1.00 94.94 199 ILE A C 1
ATOM 1566 O O . ILE A 1 199 ? -30.244 4.865 16.148 1.00 94.94 199 ILE A O 1
ATOM 1570 N N . ILE A 1 200 ? -28.860 3.355 17.073 1.00 91.81 200 ILE A N 1
ATOM 1571 C CA . ILE A 1 200 ? -29.733 2.980 18.200 1.00 91.81 200 ILE A CA 1
ATOM 1572 C C . ILE A 1 200 ? -30.142 4.208 19.029 1.00 91.81 200 ILE A C 1
ATOM 1574 O O . ILE A 1 200 ? -29.277 4.866 19.621 1.00 91.81 200 ILE A O 1
ATOM 1578 N N . PRO A 1 201 ? -31.446 4.530 19.102 1.00 90.12 201 PRO A N 1
ATOM 1579 C CA . PRO A 1 201 ? -31.931 5.700 19.826 1.00 90.12 201 PRO A CA 1
ATOM 1580 C C . PRO A 1 201 ? -31.856 5.553 21.351 1.00 90.12 201 PRO A C 1
ATOM 1582 O O . PRO A 1 201 ? -31.799 6.564 22.046 1.00 90.12 201 PRO A O 1
ATOM 1585 N N . GLU A 1 202 ? -31.829 4.329 21.882 1.00 88.00 202 GLU A N 1
ATOM 1586 C CA . GLU A 1 202 ? -31.771 4.045 23.322 1.00 88.00 202 GLU A CA 1
ATOM 1587 C C . GLU A 1 202 ? -30.421 4.417 23.956 1.00 88.00 202 GLU A C 1
ATOM 1589 O O . GLU A 1 202 ? -30.314 4.532 25.177 1.00 88.00 202 GLU A O 1
ATOM 1594 N N . LEU A 1 203 ? -29.380 4.617 23.145 1.00 86.06 203 LEU A N 1
ATOM 1595 C CA . LEU A 1 203 ? -28.056 4.998 23.624 1.00 86.06 203 LEU A CA 1
ATOM 1596 C C . LEU A 1 203 ? -27.930 6.499 23.829 1.00 86.06 203 LEU A C 1
ATOM 1598 O O . LEU A 1 203 ? -28.391 7.321 23.033 1.00 86.06 203 LEU A O 1
ATOM 1602 N N . LYS A 1 204 ? -27.173 6.859 24.866 1.00 89.56 204 LYS A N 1
ATOM 1603 C CA . LYS A 1 204 ? -26.803 8.247 25.141 1.00 89.56 204 LYS A CA 1
ATOM 1604 C C . LYS A 1 204 ? -26.078 8.843 23.933 1.00 89.56 204 LYS A C 1
ATOM 1606 O O . LYS A 1 204 ? -25.165 8.231 23.375 1.00 89.56 204 LYS A O 1
ATOM 1611 N N . LEU A 1 205 ? -26.442 10.076 23.579 1.00 91.19 205 LEU A N 1
ATOM 1612 C CA . LEU A 1 205 ? -25.852 10.811 22.456 1.00 91.19 205 LEU A CA 1
ATOM 1613 C C . LEU A 1 205 ? -24.306 10.806 22.456 1.00 91.19 205 LEU A C 1
ATOM 1615 O O . LEU A 1 205 ? -23.738 10.547 21.396 1.00 91.19 205 LEU A O 1
ATOM 1619 N N . PRO A 1 206 ? -23.602 10.988 23.595 1.00 91.44 206 PRO A N 1
ATOM 1620 C CA . PRO A 1 206 ? -22.141 10.922 23.623 1.00 91.44 206 PRO A CA 1
ATOM 1621 C C . PRO A 1 206 ? -21.556 9.587 23.140 1.00 91.44 206 PRO A C 1
ATOM 1623 O O . PRO A 1 206 ? -20.543 9.576 22.446 1.00 91.44 206 PRO A O 1
ATOM 1626 N N . VAL A 1 207 ? -22.211 8.462 23.448 1.00 88.62 207 VAL A N 1
ATOM 1627 C CA . VAL A 1 207 ? -21.786 7.123 23.001 1.00 88.62 207 VAL A CA 1
ATOM 1628 C C . VAL A 1 207 ? -22.001 6.968 21.495 1.00 88.62 207 VAL A C 1
ATOM 1630 O O . VAL A 1 207 ? -21.135 6.461 20.788 1.00 88.62 207 VAL A O 1
ATOM 1633 N N . ARG A 1 208 ? -23.125 7.472 20.975 1.00 92.31 208 ARG A N 1
ATOM 1634 C CA . ARG A 1 208 ? -23.419 7.453 19.533 1.00 92.31 208 ARG A CA 1
ATOM 1635 C C . ARG A 1 208 ? -22.400 8.272 18.736 1.00 92.31 208 ARG A C 1
ATOM 1637 O O . ARG A 1 208 ? -21.936 7.820 17.691 1.00 92.31 208 ARG A O 1
ATOM 1644 N N . ILE A 1 209 ? -22.025 9.446 19.256 1.00 92.31 209 ILE A N 1
ATOM 1645 C CA . ILE A 1 209 ? -20.982 10.311 18.685 1.00 92.31 209 ILE A CA 1
ATOM 1646 C C . ILE A 1 209 ? -19.625 9.597 18.684 1.00 92.31 209 ILE A C 1
ATOM 1648 O O . ILE A 1 209 ? -18.936 9.624 17.666 1.00 92.31 209 ILE A O 1
ATOM 1652 N N . PHE A 1 210 ? -19.261 8.920 19.781 1.00 90.81 210 PHE A N 1
ATOM 1653 C CA . PHE A 1 210 ? -18.037 8.115 19.849 1.00 90.81 210 PHE A CA 1
ATOM 1654 C C . PHE A 1 210 ? -17.982 7.092 18.708 1.00 90.81 210 PHE A C 1
ATOM 1656 O O . PHE A 1 210 ? -17.028 7.101 17.933 1.00 90.81 210 PHE A O 1
ATOM 1663 N N . PHE A 1 211 ? -19.022 6.266 18.550 1.00 91.75 211 PHE A N 1
ATOM 1664 C CA . PHE A 1 211 ? -19.044 5.232 17.511 1.00 91.75 211 PHE A CA 1
ATOM 1665 C C . PHE A 1 211 ? -19.083 5.800 16.090 1.00 91.75 211 PHE A C 1
ATOM 1667 O O . PHE A 1 211 ? -18.483 5.216 15.191 1.00 91.75 211 PHE A O 1
ATOM 1674 N N . PHE A 1 212 ? -19.716 6.958 15.886 1.00 94.44 212 PHE A N 1
ATOM 1675 C CA . PHE A 1 212 ? -19.709 7.635 14.591 1.00 94.44 212 PHE A CA 1
ATOM 1676 C C . PHE A 1 212 ? -18.292 8.054 14.174 1.00 94.44 212 PHE A C 1
ATOM 1678 O O . PHE A 1 212 ? -17.835 7.707 13.085 1.00 94.44 212 PHE A O 1
ATOM 1685 N N . PHE A 1 213 ? -17.570 8.763 15.047 1.00 91.94 213 PHE A N 1
ATOM 1686 C CA . PHE A 1 213 ? -16.198 9.182 14.749 1.00 91.94 213 PHE A CA 1
ATOM 1687 C C . PHE A 1 213 ? -15.238 7.996 14.682 1.00 91.94 213 PHE A C 1
ATOM 1689 O O . PHE A 1 213 ? -14.362 7.966 13.821 1.00 91.94 213 PHE A O 1
ATOM 1696 N N . PHE A 1 214 ? -15.439 6.995 15.539 1.00 88.38 214 PHE A N 1
ATOM 1697 C CA . PHE A 1 214 ? -14.686 5.751 15.495 1.00 88.38 214 PHE A CA 1
ATOM 1698 C C . PHE A 1 214 ? -14.841 5.058 14.129 1.00 88.38 214 PHE A C 1
ATOM 1700 O O . PHE A 1 214 ? -13.835 4.705 13.510 1.00 88.38 214 PHE A O 1
ATOM 1707 N N . ALA A 1 215 ? -16.075 4.939 13.619 1.00 91.31 215 ALA A N 1
ATOM 1708 C CA . ALA A 1 215 ? -16.348 4.378 12.297 1.00 91.31 215 ALA A CA 1
ATOM 1709 C C . ALA A 1 215 ? -15.699 5.200 11.178 1.00 91.31 215 ALA A C 1
ATOM 1711 O O . ALA A 1 215 ? -15.098 4.631 10.270 1.00 91.31 215 ALA A O 1
ATOM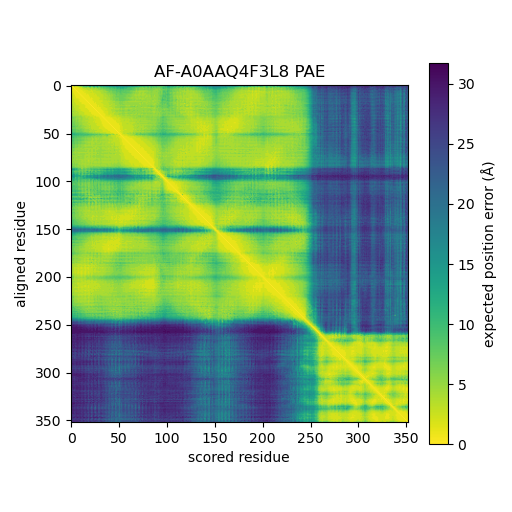 1712 N N . LEU A 1 216 ? -15.784 6.533 11.247 1.00 90.75 216 LEU A N 1
ATOM 1713 C CA . LEU A 1 216 ? -15.202 7.425 10.245 1.00 90.75 216 LEU A CA 1
ATOM 1714 C C . LEU A 1 216 ? -13.676 7.270 10.155 1.00 90.75 216 LEU A C 1
ATOM 1716 O O . LEU A 1 216 ? -13.135 7.141 9.058 1.00 90.75 216 LEU A O 1
ATOM 1720 N N . LEU A 1 217 ? -12.982 7.246 11.295 1.00 85.50 217 LEU A N 1
ATOM 1721 C CA . LEU A 1 217 ? -11.527 7.068 11.352 1.00 85.50 217 LEU A CA 1
ATOM 1722 C C . LEU A 1 217 ? -11.105 5.685 10.838 1.00 85.50 217 LEU A C 1
ATOM 1724 O O . LEU A 1 217 ? -10.191 5.569 10.017 1.00 85.50 217 LEU A O 1
ATOM 1728 N N . HIS A 1 218 ? -11.823 4.630 11.237 1.00 85.25 218 HIS A N 1
ATOM 1729 C CA . HIS A 1 218 ? -11.573 3.282 10.724 1.00 85.25 218 HIS A CA 1
ATOM 1730 C C . HIS A 1 218 ? -11.828 3.181 9.217 1.00 85.25 218 HIS A C 1
ATOM 1732 O O . HIS A 1 218 ? -11.041 2.566 8.503 1.00 85.25 218 HIS A O 1
ATOM 1738 N N . PHE A 1 219 ? -12.872 3.832 8.705 1.00 88.44 219 PHE A N 1
ATOM 1739 C CA . PHE A 1 219 ? -13.137 3.891 7.272 1.00 88.44 219 PHE A CA 1
ATOM 1740 C C . PHE A 1 219 ? -12.003 4.588 6.507 1.00 88.44 219 PHE A C 1
ATOM 1742 O O . PHE A 1 219 ? -11.515 4.057 5.510 1.00 88.44 219 PHE A O 1
ATOM 1749 N N . LEU A 1 220 ? -11.527 5.740 6.989 1.00 85.44 220 LEU A N 1
ATOM 1750 C CA . LEU A 1 220 ? -10.404 6.445 6.364 1.00 85.44 220 LEU A CA 1
ATOM 1751 C C . LEU A 1 220 ? -9.140 5.577 6.337 1.00 85.44 220 LEU A C 1
ATOM 1753 O O . LEU A 1 220 ? -8.490 5.464 5.297 1.00 85.44 220 LEU A O 1
ATOM 1757 N N . SER A 1 221 ? -8.820 4.905 7.444 1.00 80.69 221 SER A N 1
ATOM 1758 C CA . SER A 1 221 ? -7.634 4.047 7.511 1.00 80.69 221 SER A CA 1
ATOM 1759 C C . SER A 1 221 ? -7.724 2.806 6.607 1.00 80.69 221 SER A C 1
ATOM 1761 O O . SER A 1 221 ? -6.690 2.324 6.153 1.00 80.69 221 SER A O 1
ATOM 1763 N N . ILE A 1 222 ? -8.927 2.317 6.281 1.00 84.19 222 ILE A N 1
ATOM 1764 C CA . ILE A 1 222 ? -9.156 1.245 5.290 1.00 84.19 222 ILE A CA 1
ATOM 1765 C C . ILE A 1 222 ? -8.907 1.736 3.861 1.00 84.19 222 ILE A C 1
ATOM 1767 O O . ILE A 1 222 ? -8.314 1.018 3.055 1.00 84.19 222 ILE A O 1
ATOM 1771 N N . VAL A 1 223 ? -9.387 2.940 3.541 1.00 84.50 223 VAL A N 1
ATOM 1772 C CA . VAL A 1 223 ? -9.440 3.469 2.169 1.00 84.50 223 VAL A CA 1
ATOM 1773 C C . VAL A 1 223 ? -8.104 4.045 1.703 1.00 84.50 223 VAL A C 1
ATOM 1775 O O . VAL A 1 223 ? -7.793 3.974 0.515 1.00 84.50 223 VAL A O 1
ATOM 1778 N N . LEU A 1 224 ? -7.285 4.597 2.604 1.00 82.50 224 LEU A N 1
ATOM 1779 C CA . LEU A 1 224 ? -5.997 5.182 2.216 1.00 82.50 224 LEU A CA 1
ATOM 1780 C C . LEU A 1 224 ? -5.016 4.167 1.586 1.00 82.50 224 LEU A C 1
ATOM 1782 O O . LEU A 1 224 ? -4.508 4.458 0.498 1.00 82.50 224 LEU A O 1
ATOM 1786 N N . PRO A 1 225 ? -4.740 2.991 2.191 1.00 80.69 225 PRO A N 1
ATOM 1787 C CA . PRO A 1 225 ? -3.739 2.063 1.660 1.00 80.69 225 PRO A CA 1
ATOM 1788 C C . PRO A 1 225 ? -4.009 1.571 0.223 1.00 80.69 225 PRO A C 1
ATOM 1790 O O . PRO A 1 225 ? -3.072 1.615 -0.574 1.00 80.69 225 PRO A O 1
ATOM 1793 N N . PRO A 1 226 ? -5.239 1.179 -0.181 1.00 79.25 226 PRO A N 1
ATOM 1794 C CA . PRO A 1 226 ? -5.539 0.770 -1.555 1.00 79.25 226 PRO A CA 1
ATOM 1795 C C . PRO A 1 226 ? -5.315 1.882 -2.570 1.00 79.25 226 PRO A C 1
ATOM 1797 O O . PRO A 1 226 ? -4.740 1.634 -3.627 1.00 79.25 226 PRO A O 1
ATOM 1800 N N . ILE A 1 227 ? -5.720 3.117 -2.244 1.00 82.56 227 ILE A N 1
ATOM 1801 C CA . ILE A 1 227 ? -5.509 4.269 -3.129 1.00 82.56 227 ILE A CA 1
ATOM 1802 C C . ILE A 1 227 ? -4.006 4.488 -3.337 1.00 82.56 227 ILE A C 1
ATOM 1804 O O . ILE A 1 227 ? -3.563 4.734 -4.460 1.00 82.56 227 ILE A O 1
ATOM 1808 N N . MET A 1 228 ? -3.206 4.376 -2.273 1.00 79.25 228 MET A N 1
ATOM 1809 C CA . MET A 1 228 ? -1.752 4.519 -2.370 1.00 79.25 228 MET A CA 1
ATOM 1810 C C . MET A 1 228 ? -1.106 3.370 -3.153 1.00 79.25 228 MET A C 1
ATOM 1812 O O . MET A 1 228 ? -0.268 3.622 -4.018 1.00 79.25 228 MET A O 1
ATOM 1816 N N . ALA A 1 229 ? -1.534 2.128 -2.918 1.00 75.88 229 ALA A N 1
ATOM 1817 C CA . ALA A 1 229 ? -1.045 0.958 -3.643 1.00 75.88 229 ALA A CA 1
ATOM 1818 C C . ALA A 1 229 ? -1.377 1.033 -5.144 1.00 75.88 229 ALA A C 1
ATOM 1820 O O . ALA A 1 229 ? -0.517 0.778 -5.987 1.00 75.88 229 ALA A O 1
ATOM 1821 N N . GLN A 1 230 ? -2.595 1.453 -5.497 1.00 80.06 230 GLN A N 1
ATOM 1822 C CA . GLN A 1 230 ? -3.004 1.653 -6.888 1.00 80.06 230 GLN A CA 1
ATOM 1823 C C . GLN A 1 230 ? -2.165 2.740 -7.571 1.00 80.06 230 GLN A C 1
ATOM 1825 O O . GLN A 1 230 ? -1.707 2.548 -8.700 1.00 80.06 230 GLN A O 1
ATOM 1830 N N . ARG A 1 231 ? -1.919 3.864 -6.886 1.00 79.62 231 ARG A N 1
ATOM 1831 C CA . ARG A 1 231 ? -1.041 4.930 -7.393 1.00 79.62 231 ARG A CA 1
ATOM 1832 C C . ARG A 1 231 ? 0.378 4.431 -7.642 1.00 79.62 231 ARG A C 1
ATOM 1834 O O . ARG A 1 231 ? 0.942 4.728 -8.690 1.00 79.62 231 ARG A O 1
ATOM 1841 N N . MET A 1 232 ? 0.929 3.648 -6.717 1.00 75.94 232 MET A N 1
ATOM 1842 C CA . MET A 1 232 ? 2.259 3.056 -6.863 1.00 75.94 232 MET A CA 1
ATOM 1843 C C . MET A 1 232 ? 2.329 2.117 -8.073 1.00 75.94 232 MET A C 1
ATOM 1845 O O . MET A 1 232 ? 3.221 2.266 -8.902 1.00 75.94 232 MET A O 1
ATOM 1849 N N . ASN A 1 233 ? 1.366 1.203 -8.222 1.00 73.31 233 ASN A N 1
ATOM 1850 C CA . ASN A 1 233 ? 1.318 0.286 -9.365 1.00 73.31 233 ASN A CA 1
ATOM 1851 C C . ASN A 1 233 ? 1.216 1.029 -10.701 1.00 73.31 233 ASN A C 1
ATOM 1853 O O . ASN A 1 233 ? 1.888 0.654 -11.661 1.00 73.31 233 ASN A O 1
ATOM 1857 N N . THR A 1 234 ? 0.423 2.102 -10.745 1.00 76.00 234 THR A N 1
ATOM 1858 C CA . THR A 1 234 ? 0.290 2.954 -11.936 1.00 76.00 234 THR A CA 1
ATOM 1859 C C . THR A 1 234 ? 1.631 3.603 -12.285 1.00 76.00 234 THR A C 1
ATOM 1861 O O . THR A 1 234 ? 2.099 3.456 -13.409 1.00 76.00 234 THR A O 1
ATOM 1864 N N . ALA A 1 235 ? 2.314 4.203 -11.304 1.00 74.50 235 ALA A N 1
ATOM 1865 C CA . ALA A 1 235 ? 3.619 4.838 -11.508 1.00 74.50 235 ALA A CA 1
ATOM 1866 C C . ALA A 1 235 ? 4.714 3.847 -11.951 1.00 74.50 235 ALA A C 1
ATOM 1868 O O . ALA A 1 235 ? 5.553 4.176 -12.789 1.00 74.50 235 ALA A O 1
ATOM 1869 N N . VAL A 1 236 ? 4.713 2.619 -11.414 1.00 72.69 236 VAL A N 1
ATOM 1870 C CA . VAL A 1 236 ? 5.639 1.556 -11.848 1.00 72.69 236 VAL A CA 1
ATOM 1871 C C . VAL A 1 236 ? 5.362 1.151 -13.297 1.00 72.69 236 VAL A C 1
ATOM 1873 O O . VAL A 1 236 ? 6.307 0.971 -14.066 1.00 72.69 236 VAL A O 1
ATOM 1876 N N . CYS A 1 237 ? 4.088 1.011 -13.679 1.00 71.81 237 CYS A N 1
ATOM 1877 C CA . CYS A 1 237 ? 3.711 0.670 -15.051 1.00 71.81 237 CYS A CA 1
ATOM 1878 C C . CYS A 1 237 ? 4.124 1.770 -16.034 1.00 71.81 237 CYS A C 1
ATOM 1880 O O . CYS A 1 237 ? 4.772 1.464 -17.030 1.00 71.81 237 CYS A O 1
ATOM 1882 N N . GLU A 1 238 ? 3.833 3.035 -15.725 1.00 75.06 238 GLU A N 1
ATOM 1883 C CA . GLU A 1 238 ? 4.233 4.183 -16.549 1.00 75.06 238 GLU A CA 1
ATOM 1884 C C . GLU A 1 238 ? 5.754 4.235 -16.745 1.00 75.06 238 GLU A C 1
ATOM 1886 O O . GLU A 1 238 ? 6.239 4.298 -17.875 1.00 75.06 238 GLU A O 1
ATOM 1891 N N . LEU A 1 239 ? 6.537 4.110 -15.668 1.00 70.94 239 LEU A N 1
ATOM 1892 C CA . LEU A 1 239 ? 7.995 4.127 -15.788 1.00 70.94 239 LEU A CA 1
ATOM 1893 C C . LEU A 1 239 ? 8.511 2.956 -16.636 1.00 70.94 239 LEU A C 1
ATOM 1895 O O . LEU A 1 239 ? 9.423 3.130 -17.443 1.00 70.94 239 LEU A O 1
ATOM 1899 N N . ARG A 1 240 ? 7.911 1.769 -16.492 1.00 71.69 240 ARG A N 1
ATOM 1900 C CA . ARG A 1 240 ? 8.258 0.610 -17.318 1.00 71.69 240 ARG A CA 1
ATOM 1901 C C . ARG A 1 240 ? 8.006 0.886 -18.800 1.00 71.69 240 ARG A C 1
ATOM 1903 O O . ARG A 1 240 ? 8.870 0.548 -19.605 1.00 71.69 240 ARG A O 1
ATOM 1910 N N . THR A 1 241 ? 6.884 1.525 -19.142 1.00 67.25 241 THR A N 1
ATOM 1911 C CA . THR A 1 241 ? 6.573 1.880 -20.536 1.00 67.25 241 THR A CA 1
ATOM 1912 C C . THR A 1 241 ? 7.583 2.861 -21.122 1.00 67.25 241 THR A C 1
ATOM 1914 O O . THR A 1 241 ? 8.062 2.632 -22.226 1.00 67.25 241 THR A O 1
ATOM 1917 N N . VAL A 1 242 ? 8.011 3.881 -20.368 1.00 69.19 242 VAL A N 1
ATOM 1918 C CA . VAL A 1 242 ? 9.020 4.845 -20.844 1.00 69.19 242 VAL A CA 1
ATOM 1919 C C . VAL A 1 242 ? 10.374 4.180 -21.075 1.00 69.19 242 VAL A C 1
ATOM 1921 O O . VAL A 1 242 ? 10.974 4.357 -22.130 1.00 69.19 242 VAL A O 1
ATOM 1924 N N . VAL A 1 243 ? 10.842 3.360 -20.129 1.00 64.31 243 VAL A N 1
ATOM 1925 C CA . VAL A 1 243 ? 12.125 2.650 -20.269 1.00 64.31 243 VAL A CA 1
ATOM 1926 C C . VAL A 1 243 ? 12.105 1.687 -21.459 1.00 64.31 243 VAL A C 1
ATOM 1928 O O . VAL A 1 243 ? 13.111 1.538 -22.149 1.00 64.31 243 VAL A O 1
ATOM 1931 N N . GLN A 1 244 ? 10.969 1.033 -21.711 1.00 64.44 244 GLN A N 1
ATOM 1932 C CA . GLN A 1 244 ? 10.792 0.164 -22.875 1.00 64.44 244 GLN A CA 1
ATOM 1933 C C . GLN A 1 244 ? 10.701 0.952 -24.190 1.00 64.44 244 GLN A C 1
ATOM 1935 O O . GLN A 1 244 ? 11.223 0.477 -25.193 1.00 64.44 244 GLN A O 1
ATOM 1940 N N . GLY A 1 245 ? 10.101 2.146 -24.181 1.00 58.31 245 GLY A N 1
ATOM 1941 C CA . GLY A 1 245 ? 10.020 3.035 -25.342 1.00 58.31 245 GLY A CA 1
ATOM 1942 C C . GLY A 1 245 ? 11.379 3.597 -25.771 1.00 58.31 245 GLY A C 1
ATOM 1943 O O . GLY A 1 245 ? 11.717 3.517 -26.947 1.00 58.31 245 GLY A O 1
ATOM 1944 N N . VAL A 1 246 ? 12.204 4.069 -24.826 1.00 56.41 246 VAL A N 1
ATOM 1945 C CA . VAL A 1 246 ? 13.557 4.605 -25.112 1.00 56.41 246 VAL A CA 1
ATOM 1946 C C . VAL A 1 246 ? 14.457 3.558 -25.782 1.00 56.41 246 VAL A C 1
ATOM 1948 O O . VAL A 1 246 ? 15.205 3.874 -26.700 1.00 56.41 246 VAL A O 1
ATOM 1951 N N . LEU A 1 247 ? 14.336 2.284 -25.390 1.00 50.03 247 LEU A N 1
ATOM 1952 C CA . LEU A 1 247 ? 15.068 1.177 -26.021 1.00 50.03 247 LEU A CA 1
ATOM 1953 C C . LEU A 1 247 ? 14.731 0.986 -27.508 1.00 50.03 247 LEU A C 1
ATOM 1955 O O . LEU A 1 247 ? 15.558 0.453 -28.247 1.00 50.03 247 LEU A O 1
ATOM 1959 N N . MET A 1 248 ? 13.532 1.380 -27.943 1.00 47.72 248 MET A N 1
ATOM 1960 C CA . MET A 1 248 ? 13.142 1.284 -29.351 1.00 47.72 248 MET A CA 1
ATOM 1961 C C . MET A 1 248 ? 13.650 2.466 -30.182 1.00 47.72 248 MET A C 1
ATOM 1963 O O . MET A 1 248 ? 13.945 2.276 -31.359 1.00 47.72 248 MET A O 1
ATOM 1967 N N . GLU A 1 249 ? 13.790 3.649 -29.578 1.00 42.28 249 GLU A N 1
ATOM 1968 C CA . GLU A 1 249 ? 14.281 4.865 -30.243 1.00 42.28 249 GLU A CA 1
ATOM 1969 C C . GLU A 1 249 ? 15.808 4.815 -30.464 1.00 42.28 249 GLU A C 1
ATOM 1971 O O . GLU A 1 249 ? 16.289 5.124 -31.546 1.00 42.28 249 GLU A O 1
ATOM 1976 N N . ASP A 1 250 ? 16.589 4.272 -29.524 1.00 43.62 250 ASP A N 1
ATOM 1977 C CA . ASP A 1 250 ? 18.044 4.097 -29.725 1.00 43.62 250 ASP A CA 1
ATOM 1978 C C . ASP A 1 250 ? 18.408 3.032 -30.776 1.00 43.62 250 ASP A C 1
ATOM 1980 O O . ASP A 1 250 ? 19.507 3.041 -31.334 1.00 43.62 250 ASP A O 1
ATOM 1984 N N . CYS A 1 251 ? 17.496 2.104 -31.085 1.00 43.22 251 CYS A N 1
ATOM 1985 C CA . CYS A 1 251 ? 17.704 1.136 -32.164 1.00 43.22 251 CYS A CA 1
ATOM 1986 C C . CYS A 1 251 ? 17.358 1.692 -33.557 1.00 43.22 251 CYS A C 1
ATOM 1988 O O . CYS A 1 251 ? 17.626 1.005 -34.548 1.00 43.22 251 CYS A O 1
ATOM 1990 N N . SER A 1 252 ? 16.773 2.895 -33.670 1.00 45.28 252 SER A N 1
ATOM 1991 C CA . SER A 1 252 ? 16.378 3.447 -34.973 1.00 45.28 252 SER A CA 1
ATOM 1992 C C . SER A 1 252 ? 17.480 4.230 -35.682 1.00 45.28 252 SER A C 1
ATOM 1994 O O . SER A 1 252 ? 17.515 4.215 -36.912 1.00 45.28 252 SER A O 1
ATOM 1996 N N . ASP A 1 253 ? 18.412 4.855 -34.961 1.00 42.66 253 ASP A N 1
ATOM 1997 C CA . ASP A 1 253 ? 19.196 5.935 -35.580 1.00 42.66 253 ASP A CA 1
ATOM 1998 C C . ASP A 1 253 ? 20.531 5.502 -36.205 1.00 42.66 253 ASP A C 1
ATOM 2000 O O . ASP A 1 253 ? 20.958 6.112 -37.186 1.00 42.66 253 ASP A O 1
ATOM 2004 N N . GLU A 1 254 ? 21.155 4.406 -35.758 1.00 38.75 254 GLU A N 1
ATOM 2005 C CA . GLU A 1 254 ? 22.397 3.906 -36.385 1.00 38.75 254 GLU A CA 1
ATOM 2006 C C . GLU A 1 254 ? 22.236 2.604 -37.189 1.00 38.75 254 GLU A C 1
ATOM 2008 O O . GLU A 1 254 ? 23.082 2.314 -38.036 1.00 38.75 254 GLU A O 1
ATOM 2013 N N . LEU A 1 255 ? 21.145 1.841 -37.014 1.00 42.00 255 LEU A N 1
ATOM 2014 C CA . LEU A 1 255 ? 20.973 0.546 -37.698 1.00 42.00 255 LEU A CA 1
ATOM 2015 C C . LEU A 1 255 ? 19.920 0.525 -38.821 1.00 42.00 255 LEU A C 1
ATOM 2017 O O . LEU A 1 255 ? 19.963 -0.375 -39.658 1.00 42.00 255 LEU A O 1
ATOM 2021 N N . MET A 1 256 ? 18.995 1.492 -38.888 1.00 43.03 256 MET A N 1
ATOM 2022 C CA . MET A 1 256 ? 17.845 1.429 -39.816 1.00 43.03 256 MET A CA 1
ATOM 2023 C C . MET A 1 256 ? 17.969 2.325 -41.063 1.00 43.03 256 MET A C 1
ATOM 2025 O O . MET A 1 256 ? 17.048 2.372 -41.876 1.00 43.03 256 MET A O 1
ATOM 2029 N N . VAL A 1 257 ? 19.092 3.028 -41.270 1.00 42.41 257 VAL A N 1
ATOM 2030 C CA . VAL A 1 257 ? 19.227 3.995 -42.387 1.00 42.41 257 VAL A CA 1
ATOM 2031 C C . VAL A 1 257 ? 19.930 3.427 -43.629 1.00 42.41 257 VAL A C 1
ATOM 2033 O O . VAL A 1 257 ? 20.021 4.108 -44.649 1.00 42.41 257 VAL A O 1
ATOM 2036 N N . GLN A 1 258 ? 20.368 2.166 -43.642 1.00 44.44 258 GLN A N 1
ATOM 2037 C CA . GLN A 1 258 ? 20.945 1.584 -44.862 1.00 44.44 258 GLN A CA 1
ATOM 2038 C C . GLN A 1 258 ? 20.241 0.295 -45.287 1.00 44.44 258 GLN A C 1
ATOM 2040 O O . GLN A 1 258 ? 20.607 -0.809 -44.903 1.00 44.44 258 GLN A O 1
ATOM 2045 N N . ASP A 1 259 ? 19.270 0.498 -46.182 1.00 52.62 259 ASP A N 1
ATOM 2046 C CA . ASP A 1 259 ? 18.666 -0.487 -47.082 1.00 52.62 259 ASP A CA 1
ATOM 2047 C C . ASP A 1 259 ? 17.645 -1.459 -46.447 1.00 52.62 259 ASP A C 1
ATOM 2049 O O . ASP A 1 259 ? 17.930 -2.623 -46.161 1.00 52.62 259 ASP A O 1
ATOM 2053 N N . ASP A 1 260 ? 16.380 -1.018 -46.390 1.00 64.38 260 ASP A N 1
ATOM 2054 C CA . ASP A 1 260 ? 15.151 -1.827 -46.223 1.00 64.38 260 ASP A CA 1
ATOM 2055 C C . ASP A 1 260 ? 14.942 -2.839 -47.387 1.00 64.38 260 ASP A C 1
ATOM 2057 O O . ASP A 1 260 ? 13.824 -3.135 -47.816 1.00 64.38 260 ASP A O 1
ATOM 2061 N N . ALA A 1 261 ? 16.014 -3.397 -47.954 1.00 68.50 261 ALA A N 1
ATOM 2062 C CA . ALA A 1 261 ? 16.008 -4.260 -49.134 1.00 68.50 261 ALA A CA 1
ATOM 2063 C C . ALA A 1 261 ? 15.184 -5.551 -48.945 1.00 68.50 261 ALA A C 1
ATOM 2065 O O . ALA A 1 261 ? 14.829 -6.226 -49.918 1.00 68.50 261 ALA A O 1
ATOM 2066 N N . PHE A 1 262 ? 14.881 -5.912 -47.695 1.00 73.81 262 PHE A N 1
ATOM 2067 C CA . PHE A 1 262 ? 14.039 -7.052 -47.347 1.00 73.81 262 PHE A CA 1
ATOM 2068 C C . PHE A 1 262 ? 12.541 -6.712 -47.263 1.00 73.81 262 PHE A C 1
ATOM 2070 O O . PHE A 1 262 ? 11.716 -7.621 -47.342 1.00 73.81 262 PHE A O 1
ATOM 2077 N N . VAL A 1 263 ? 12.161 -5.436 -47.164 1.00 80.25 263 VAL A N 1
ATOM 2078 C CA . VAL A 1 263 ? 10.762 -5.002 -47.049 1.00 80.25 263 VAL A CA 1
ATOM 2079 C C . VAL A 1 263 ? 10.007 -5.281 -48.349 1.00 80.25 263 VAL A C 1
ATOM 2081 O O . VAL A 1 263 ? 10.348 -4.773 -49.419 1.00 80.25 263 VAL A O 1
ATOM 2084 N N . ARG A 1 264 ? 8.926 -6.061 -48.267 1.00 81.06 264 ARG A N 1
ATOM 2085 C CA . ARG A 1 264 ? 8.008 -6.301 -49.388 1.00 81.06 264 ARG A CA 1
ATOM 2086 C C . ARG A 1 264 ? 6.706 -5.561 -49.122 1.00 81.06 264 ARG A C 1
ATOM 2088 O O . ARG A 1 264 ? 6.066 -5.785 -48.107 1.00 81.06 264 ARG A O 1
ATOM 2095 N N . LYS A 1 265 ? 6.327 -4.652 -50.020 1.00 83.50 265 LYS A N 1
ATOM 2096 C CA . LYS A 1 265 ? 5.089 -3.868 -49.908 1.00 83.50 265 LYS A CA 1
ATOM 2097 C C . LYS A 1 265 ? 4.000 -4.476 -50.783 1.00 83.50 265 LYS A C 1
ATOM 2099 O O . LYS A 1 265 ? 4.283 -4.902 -51.902 1.00 83.50 265 LYS A O 1
ATOM 2104 N N . LEU A 1 266 ? 2.766 -4.444 -50.301 1.00 78.69 266 LEU A N 1
ATOM 2105 C CA . LEU A 1 266 ? 1.582 -4.911 -51.010 1.00 78.69 266 LEU A CA 1
ATOM 2106 C C . LEU A 1 266 ? 0.459 -3.892 -50.781 1.00 78.69 266 LEU A C 1
ATOM 2108 O O . LEU A 1 266 ? 0.011 -3.726 -49.664 1.00 78.69 266 LEU A O 1
ATOM 2112 N N . TYR A 1 267 ? 0.036 -3.143 -51.803 1.00 77.50 267 TYR A N 1
ATOM 2113 C CA . TYR A 1 267 ? -1.059 -2.153 -51.688 1.00 77.50 267 TYR A CA 1
ATOM 2114 C C . TYR A 1 267 ? -0.985 -1.205 -50.465 1.00 77.50 267 TYR A C 1
ATOM 2116 O O . TYR A 1 267 ? -1.991 -0.927 -49.815 1.00 77.50 267 TYR A O 1
ATOM 2124 N N . GLY A 1 268 ? 0.211 -0.697 -50.150 1.00 75.44 268 GLY A N 1
ATOM 2125 C CA . GLY A 1 268 ? 0.432 0.221 -49.023 1.00 75.44 268 GLY A CA 1
ATOM 2126 C C . GLY A 1 268 ? 0.619 -0.455 -47.659 1.00 75.44 268 GLY A C 1
ATOM 2127 O O . GLY A 1 268 ? 0.996 0.228 -46.713 1.00 75.44 268 GLY A O 1
ATOM 2128 N N . THR A 1 269 ? 0.441 -1.774 -47.574 1.00 81.38 269 THR A N 1
ATOM 2129 C CA . THR A 1 269 ? 0.709 -2.599 -46.390 1.00 81.38 269 THR A CA 1
ATOM 2130 C C . THR A 1 269 ? 2.037 -3.356 -46.546 1.00 81.38 269 THR A C 1
ATOM 2132 O O . THR A 1 269 ? 2.661 -3.358 -47.619 1.00 81.38 269 THR A O 1
ATOM 2135 N N . LEU A 1 270 ? 2.520 -3.961 -45.464 1.00 84.62 270 LEU A N 1
ATOM 2136 C CA . LEU A 1 270 ? 3.673 -4.851 -45.450 1.00 84.62 270 LEU A CA 1
ATOM 2137 C C . LEU A 1 270 ? 3.223 -6.275 -45.797 1.00 84.62 270 LEU A C 1
ATOM 2139 O O . LEU A 1 270 ? 2.329 -6.834 -45.180 1.00 84.62 270 LEU A O 1
ATOM 2143 N N . ASP A 1 271 ? 3.835 -6.876 -46.806 1.00 89.12 271 ASP A N 1
ATOM 2144 C CA . ASP A 1 271 ? 3.525 -8.243 -47.215 1.00 89.12 271 ASP A CA 1
ATOM 2145 C C . ASP A 1 271 ? 4.163 -9.238 -46.235 1.00 89.12 271 ASP A C 1
ATOM 2147 O O . ASP A 1 271 ? 5.346 -9.092 -45.907 1.00 89.12 271 ASP A O 1
ATOM 2151 N N . THR A 1 272 ? 3.444 -10.287 -45.825 1.00 87.69 272 THR A N 1
ATOM 2152 C CA . THR A 1 272 ? 3.997 -11.367 -44.983 1.00 87.69 272 THR A CA 1
ATOM 2153 C C . THR A 1 272 ? 5.225 -12.046 -45.605 1.00 87.69 272 THR A C 1
ATOM 2155 O O . THR A 1 272 ? 6.101 -12.532 -44.888 1.00 87.69 272 THR A O 1
ATOM 2158 N N . ARG A 1 273 ? 5.395 -11.984 -46.936 1.00 88.62 273 ARG A N 1
ATOM 2159 C CA . ARG A 1 273 ? 6.621 -12.416 -47.642 1.00 88.62 273 ARG A CA 1
ATOM 2160 C C . ARG A 1 273 ? 7.881 -11.649 -47.228 1.00 88.62 273 ARG A C 1
ATOM 2162 O O . ARG A 1 273 ? 8.991 -12.106 -47.521 1.00 88.62 273 ARG A O 1
ATOM 2169 N N . THR A 1 274 ? 7.735 -10.524 -46.530 1.00 87.81 274 THR A N 1
ATOM 2170 C CA . THR A 1 274 ? 8.837 -9.817 -45.865 1.00 87.81 274 THR A CA 1
ATOM 2171 C C . THR A 1 274 ? 9.590 -10.740 -44.907 1.00 87.81 274 THR A C 1
ATOM 2173 O O . THR A 1 274 ? 10.811 -10.649 -44.847 1.00 87.81 274 THR A O 1
ATOM 2176 N N . LEU A 1 275 ? 8.928 -11.705 -44.254 1.00 90.94 275 LEU A N 1
ATOM 2177 C CA . LEU A 1 275 ? 9.584 -12.651 -43.341 1.00 90.94 275 LEU A CA 1
ATOM 2178 C C . LEU A 1 275 ? 10.645 -13.496 -44.060 1.00 90.94 275 LEU A C 1
ATOM 2180 O O . LEU A 1 275 ? 11.784 -13.617 -43.609 1.00 90.94 275 LEU A O 1
ATOM 2184 N N . GLY A 1 276 ? 10.314 -14.027 -45.239 1.00 89.81 276 GLY A N 1
ATOM 2185 C CA . GLY A 1 276 ? 11.272 -14.781 -46.050 1.00 89.81 276 GLY A CA 1
ATOM 2186 C C . GLY A 1 276 ? 12.442 -13.924 -46.544 1.00 89.81 276 GLY A C 1
ATOM 2187 O O . GLY A 1 276 ? 13.565 -14.411 -46.677 1.00 89.81 276 GLY A O 1
ATOM 2188 N N . ALA A 1 277 ? 12.202 -12.639 -46.802 1.00 88.56 277 ALA A N 1
ATOM 2189 C CA . ALA A 1 277 ? 13.249 -11.705 -47.192 1.00 88.56 277 ALA A CA 1
ATOM 2190 C C . ALA A 1 277 ? 14.136 -11.289 -46.003 1.00 88.56 277 ALA A C 1
ATOM 2192 O O . ALA A 1 277 ? 15.350 -11.205 -46.179 1.00 88.56 277 ALA A O 1
ATOM 2193 N N . LEU A 1 278 ? 13.566 -11.124 -44.805 1.00 87.00 278 LEU A N 1
ATOM 2194 C CA . LEU A 1 278 ? 14.280 -10.863 -43.552 1.00 87.00 278 LEU A CA 1
ATOM 2195 C C . LEU A 1 278 ? 15.242 -12.009 -43.221 1.00 87.00 278 LEU A C 1
ATOM 2197 O O . LEU A 1 278 ? 16.417 -11.775 -42.954 1.00 87.00 278 LEU A O 1
ATOM 2201 N N . VAL A 1 279 ? 14.794 -13.261 -43.356 1.00 90.06 279 VAL A N 1
ATOM 2202 C CA . VAL A 1 279 ? 15.664 -14.435 -43.177 1.00 90.06 279 VAL A CA 1
ATOM 2203 C C . VAL A 1 279 ? 16.801 -14.465 -44.200 1.00 90.06 279 VAL A C 1
ATOM 2205 O O . VAL A 1 279 ? 17.937 -14.777 -43.851 1.00 90.06 279 VAL A O 1
ATOM 2208 N N . LYS A 1 280 ? 16.544 -14.124 -45.470 1.00 90.88 280 LYS A N 1
ATOM 2209 C CA . LYS A 1 280 ? 17.615 -14.025 -46.482 1.00 90.88 280 LYS A CA 1
ATOM 2210 C C . LYS A 1 280 ? 18.616 -12.922 -46.143 1.00 90.88 280 LYS A C 1
ATOM 2212 O O . LYS A 1 280 ? 19.815 -13.127 -46.312 1.00 90.88 280 LYS A O 1
ATOM 2217 N N . TYR A 1 281 ? 18.127 -11.784 -45.659 1.00 85.88 281 TYR A N 1
ATOM 2218 C CA . TYR A 1 281 ? 18.943 -10.654 -45.224 1.00 85.88 281 TYR A CA 1
ATOM 2219 C C . TYR A 1 281 ? 19.846 -11.042 -44.045 1.00 85.88 281 TYR A C 1
ATOM 2221 O O . TYR A 1 281 ? 21.056 -10.823 -44.091 1.00 85.88 281 TYR A O 1
ATOM 2229 N N . TYR A 1 282 ? 19.282 -11.737 -43.055 1.00 85.12 282 TYR A N 1
ATOM 2230 C CA . TYR A 1 282 ? 20.016 -12.314 -41.933 1.00 85.12 282 TYR A CA 1
ATOM 2231 C C . TYR A 1 282 ? 21.075 -13.332 -42.385 1.00 85.12 282 TYR A C 1
ATOM 2233 O O . TYR A 1 282 ? 22.252 -13.193 -42.058 1.00 85.12 282 TYR A O 1
ATOM 2241 N N . LYS A 1 283 ? 20.694 -14.321 -43.206 1.00 87.75 283 LYS A N 1
ATOM 2242 C CA . LYS A 1 283 ? 21.608 -15.360 -43.719 1.00 87.75 283 LYS A CA 1
ATOM 2243 C C . LYS A 1 283 ? 22.758 -14.789 -44.558 1.00 87.75 283 LYS A C 1
ATOM 2245 O O . LYS A 1 283 ? 23.817 -15.408 -44.612 1.00 87.75 283 LYS A O 1
ATOM 2250 N N . ALA A 1 284 ? 22.569 -13.625 -45.181 1.00 86.62 284 ALA A N 1
ATOM 2251 C CA . ALA A 1 284 ? 23.606 -12.898 -45.912 1.00 86.62 284 ALA A CA 1
ATOM 2252 C C . ALA A 1 284 ? 24.590 -12.130 -45.002 1.00 86.62 284 ALA A C 1
ATOM 2254 O O . ALA A 1 284 ? 25.460 -11.431 -45.516 1.00 86.62 284 ALA A O 1
ATOM 2255 N N . GLY A 1 285 ? 24.457 -12.237 -43.674 1.00 82.81 285 GLY A N 1
ATOM 2256 C CA . GLY A 1 285 ? 25.330 -11.573 -42.703 1.00 82.81 285 GLY A CA 1
ATOM 2257 C C . GLY A 1 285 ? 25.077 -10.072 -42.569 1.00 82.81 285 GLY A C 1
ATOM 2258 O O . GLY A 1 285 ? 25.936 -9.356 -42.068 1.00 82.81 285 GLY A O 1
ATOM 2259 N N . LYS A 1 286 ? 23.921 -9.582 -43.038 1.00 79.88 286 LYS A N 1
ATOM 2260 C CA . LYS A 1 286 ? 23.585 -8.151 -43.012 1.00 79.88 286 LYS A CA 1
ATOM 2261 C C . LYS A 1 286 ? 22.939 -7.682 -41.705 1.00 79.88 286 LYS A C 1
ATOM 2263 O O . LYS A 1 286 ? 22.733 -6.488 -41.532 1.00 79.88 286 LYS A O 1
ATOM 2268 N N . ILE A 1 287 ? 22.620 -8.606 -40.799 1.00 78.56 287 ILE A N 1
ATOM 2269 C CA . ILE A 1 287 ? 22.244 -8.288 -39.418 1.00 78.56 287 ILE A CA 1
ATOM 2270 C C . ILE A 1 287 ? 23.468 -8.603 -38.552 1.00 78.56 287 ILE A C 1
ATOM 2272 O O . ILE A 1 287 ? 23.945 -9.740 -38.608 1.00 78.56 287 ILE A O 1
ATOM 2276 N N . PRO A 1 288 ? 24.012 -7.628 -37.806 1.00 73.19 288 PRO A N 1
ATOM 2277 C CA . PRO A 1 288 ? 25.217 -7.833 -37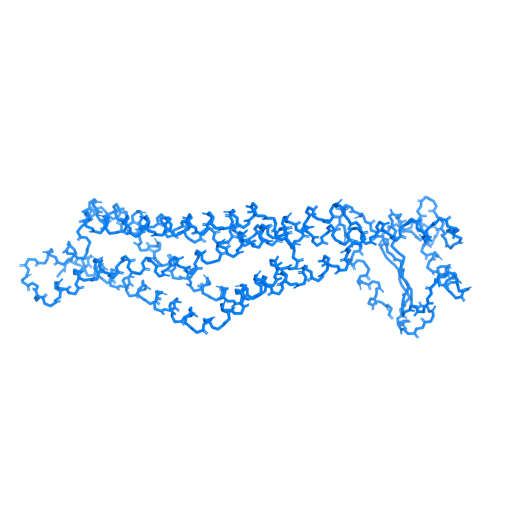.013 1.00 73.19 288 PRO A CA 1
ATOM 2278 C C . PRO A 1 288 ? 24.991 -8.828 -35.866 1.00 73.19 288 PRO A C 1
ATOM 2280 O O . PRO A 1 288 ? 23.896 -8.947 -35.320 1.00 73.19 288 PRO A O 1
ATOM 2283 N N . GLY A 1 289 ? 26.065 -9.514 -35.469 1.00 76.00 289 GLY A N 1
ATOM 2284 C CA . GLY A 1 289 ? 26.060 -10.474 -34.361 1.00 76.00 289 GLY A CA 1
ATOM 2285 C C . GLY A 1 289 ? 25.653 -11.899 -34.757 1.00 76.00 289 GLY A C 1
ATOM 2286 O O . GLY A 1 289 ? 25.654 -12.268 -35.930 1.00 76.00 289 GLY A O 1
ATOM 2287 N N . ASN A 1 290 ? 25.346 -12.720 -33.748 1.00 78.06 290 ASN A N 1
ATOM 2288 C CA . ASN A 1 290 ? 24.869 -14.098 -33.908 1.00 78.06 290 ASN A CA 1
ATOM 2289 C C . ASN A 1 290 ? 23.630 -14.335 -33.021 1.00 78.06 290 ASN A C 1
ATOM 2291 O O . ASN A 1 290 ? 23.744 -15.008 -31.998 1.00 78.06 290 ASN A O 1
ATOM 2295 N N . PRO A 1 291 ? 22.485 -13.705 -33.346 1.00 79.50 291 PRO A N 1
ATOM 2296 C CA . PRO A 1 291 ? 21.272 -13.800 -32.540 1.00 79.50 291 PRO A CA 1
ATOM 2297 C C . PRO A 1 291 ? 20.636 -15.196 -32.619 1.00 79.50 291 PRO A C 1
ATOM 2299 O O . PRO A 1 291 ? 20.653 -15.818 -33.681 1.00 79.50 291 PRO A O 1
ATOM 2302 N N . ASP A 1 292 ? 20.022 -15.643 -31.519 1.00 81.62 292 ASP A N 1
ATOM 2303 C CA . ASP A 1 292 ? 19.264 -16.906 -31.457 1.00 81.62 292 ASP A CA 1
ATOM 2304 C C . ASP A 1 292 ? 17.924 -16.834 -32.215 1.00 81.62 292 ASP A C 1
ATOM 2306 O O . ASP A 1 292 ? 17.405 -17.860 -32.655 1.00 81.62 292 ASP A O 1
ATOM 2310 N N . ALA A 1 293 ? 17.376 -15.622 -32.377 1.00 86.12 293 ALA A N 1
ATOM 2311 C CA . ALA A 1 293 ? 16.193 -15.315 -33.176 1.00 86.12 293 ALA A CA 1
ATOM 2312 C C . ALA A 1 293 ? 16.206 -13.850 -33.655 1.00 86.12 293 ALA A C 1
ATOM 2314 O O . ALA A 1 293 ? 16.793 -12.980 -33.010 1.00 86.12 293 ALA A O 1
ATOM 2315 N N . VAL A 1 294 ? 15.534 -13.563 -34.772 1.00 87.06 294 VAL A N 1
ATOM 2316 C CA . VAL A 1 294 ? 15.420 -12.223 -35.372 1.00 87.06 294 VAL A CA 1
ATOM 2317 C C . VAL A 1 294 ? 13.953 -11.815 -35.470 1.00 87.06 294 VAL A C 1
ATOM 2319 O O . VAL A 1 294 ? 13.179 -12.430 -36.196 1.00 87.06 294 VAL A O 1
ATOM 2322 N N . TYR A 1 295 ? 13.563 -10.736 -34.800 1.00 89.19 295 TYR A N 1
ATOM 2323 C CA . TYR A 1 295 ? 12.189 -10.242 -34.837 1.00 89.19 295 TYR A CA 1
ATOM 2324 C C . TYR A 1 295 ? 12.120 -8.840 -35.445 1.00 89.19 295 TYR A C 1
ATOM 2326 O O . TYR A 1 295 ? 12.860 -7.949 -35.032 1.00 89.19 295 TYR A O 1
ATOM 2334 N N . LEU A 1 296 ? 11.232 -8.639 -36.421 1.00 87.69 296 LEU A N 1
ATOM 2335 C CA . LEU A 1 296 ? 10.955 -7.332 -37.013 1.00 87.69 296 LEU A CA 1
ATOM 2336 C C . LEU A 1 296 ? 9.652 -6.769 -36.445 1.00 87.69 296 LEU A C 1
ATOM 2338 O O . LEU A 1 296 ? 8.566 -7.262 -36.742 1.00 87.69 296 LEU A O 1
ATOM 2342 N N . LEU A 1 297 ? 9.769 -5.692 -35.679 1.00 86.81 297 LEU A N 1
ATOM 2343 C CA . LEU A 1 297 ? 8.627 -4.898 -35.245 1.00 86.81 297 LEU A CA 1
ATOM 2344 C C . LEU A 1 297 ? 8.301 -3.850 -36.313 1.00 86.81 297 LEU A C 1
ATOM 2346 O O . LEU A 1 297 ? 9.205 -3.193 -36.835 1.00 86.81 297 LEU A O 1
ATOM 2350 N N . THR A 1 298 ? 7.026 -3.673 -36.655 1.00 82.81 298 THR A N 1
ATOM 2351 C CA . THR A 1 298 ? 6.625 -2.678 -37.655 1.00 82.81 298 THR A CA 1
ATOM 2352 C C . THR A 1 298 ? 5.333 -1.963 -37.285 1.00 82.81 298 THR A C 1
ATOM 2354 O O . THR A 1 298 ? 4.416 -2.561 -36.743 1.00 82.81 298 THR A O 1
ATOM 2357 N N . ARG A 1 299 ? 5.230 -0.680 -37.649 1.00 82.25 299 ARG A N 1
ATOM 2358 C CA . ARG A 1 299 ? 3.982 0.101 -37.559 1.00 82.25 299 ARG A CA 1
ATOM 2359 C C . ARG A 1 299 ? 3.110 -0.018 -38.818 1.00 82.25 299 ARG A C 1
ATOM 2361 O O . ARG A 1 299 ? 2.113 0.680 -38.960 1.00 82.25 299 ARG A O 1
ATOM 2368 N N . ARG A 1 300 ? 3.540 -0.798 -39.813 1.00 83.69 300 ARG A N 1
ATOM 2369 C CA . ARG A 1 300 ? 2.777 -0.989 -41.051 1.00 83.69 300 ARG A CA 1
ATOM 2370 C C . ARG A 1 300 ? 1.867 -2.192 -40.889 1.00 83.69 300 ARG A C 1
ATOM 2372 O O . ARG A 1 300 ? 2.375 -3.248 -40.530 1.00 83.69 300 ARG A O 1
ATOM 2379 N N . ASP A 1 301 ? 0.604 -2.037 -41.274 1.00 87.38 301 ASP A N 1
ATOM 2380 C CA . ASP A 1 301 ? -0.326 -3.158 -41.391 1.00 87.38 301 ASP A CA 1
ATOM 2381 C C . ASP A 1 301 ? 0.330 -4.282 -42.206 1.00 87.38 301 ASP A C 1
ATOM 2383 O O . ASP A 1 301 ? 0.876 -4.035 -43.284 1.00 87.38 301 ASP A O 1
ATOM 2387 N N . LEU A 1 302 ? 0.297 -5.503 -41.706 1.00 90.19 302 LEU A N 1
ATOM 2388 C CA . LEU A 1 302 ? 0.655 -6.731 -42.370 1.00 90.19 302 LEU A CA 1
ATOM 2389 C C . LEU A 1 302 ? -0.537 -7.193 -43.207 1.00 90.19 302 LEU A C 1
ATOM 2391 O O . LEU A 1 302 ? -1.703 -7.150 -42.816 1.00 90.19 302 LEU A O 1
ATOM 2395 N N . ALA A 1 303 ? -0.238 -7.659 -44.410 1.00 90.94 303 ALA A N 1
ATOM 2396 C CA . ALA A 1 303 ? -1.234 -8.254 -45.273 1.00 90.94 303 ALA A CA 1
ATOM 2397 C C . ALA A 1 303 ? -0.652 -9.403 -46.078 1.00 90.94 303 ALA A C 1
ATOM 2399 O O . ALA A 1 303 ? 0.556 -9.502 -46.307 1.00 90.94 303 ALA A O 1
ATOM 2400 N N . THR A 1 304 ? -1.536 -10.254 -46.574 1.00 91.31 304 THR A N 1
ATOM 2401 C CA . THR A 1 304 ? -1.170 -11.296 -47.523 1.00 91.31 304 THR A CA 1
ATOM 2402 C C . THR A 1 304 ? -2.225 -11.435 -48.614 1.00 91.31 304 THR A C 1
ATOM 2404 O O . THR A 1 304 ? -3.329 -10.903 -48.501 1.00 91.31 304 THR A O 1
ATOM 2407 N N . MET A 1 305 ? -1.874 -12.119 -49.703 1.00 87.94 305 MET A N 1
ATOM 2408 C CA . MET A 1 305 ? -2.815 -12.437 -50.777 1.00 87.94 305 MET A CA 1
ATOM 2409 C C . MET A 1 305 ? -3.279 -13.883 -50.634 1.00 87.94 305 MET A C 1
ATOM 2411 O O . MET A 1 305 ? -2.481 -14.801 -50.827 1.00 87.94 305 MET A O 1
ATOM 2415 N N . VAL A 1 306 ? -4.571 -14.087 -50.389 1.00 85.50 306 VAL A N 1
ATOM 2416 C CA . VAL A 1 306 ? -5.198 -15.415 -50.361 1.00 85.50 306 VAL A CA 1
ATOM 2417 C C . VAL A 1 306 ? -6.249 -15.471 -51.463 1.00 85.50 306 VAL A C 1
ATOM 2419 O O . VAL A 1 306 ? -7.177 -14.670 -51.501 1.00 85.50 306 VAL A O 1
ATOM 2422 N N . GLY A 1 307 ? -6.072 -16.372 -52.435 1.00 84.62 307 GLY A N 1
ATOM 2423 C CA . GLY A 1 307 ? -7.039 -16.542 -53.531 1.00 84.62 307 GLY A CA 1
ATOM 2424 C C . GLY A 1 307 ? -7.271 -15.291 -54.394 1.00 84.62 307 GLY A C 1
ATOM 2425 O O . GLY A 1 307 ? -8.346 -15.135 -54.961 1.00 84.62 307 GLY A O 1
ATOM 2426 N N . GLY A 1 308 ? -6.292 -14.383 -54.481 1.00 85.44 308 GLY A N 1
ATOM 2427 C CA . GLY A 1 308 ? -6.430 -13.110 -55.200 1.00 85.44 308 GLY A CA 1
ATOM 2428 C C . GLY A 1 308 ? -7.100 -11.986 -54.398 1.00 85.44 308 GLY A C 1
ATOM 2429 O O . GLY A 1 308 ? -7.233 -10.882 -54.921 1.00 85.44 308 GLY A O 1
ATOM 2430 N N . VAL A 1 309 ? -7.459 -12.228 -53.133 1.00 87.38 309 VAL A N 1
ATOM 2431 C CA . VAL A 1 309 ? -8.006 -11.234 -52.198 1.00 87.38 309 VAL A CA 1
ATOM 2432 C C . VAL A 1 309 ? -6.927 -10.805 -51.201 1.00 87.38 309 VAL A C 1
ATOM 2434 O O . VAL A 1 309 ? -6.131 -11.625 -50.746 1.00 87.38 309 VAL A O 1
ATOM 2437 N N . LEU A 1 310 ? -6.889 -9.509 -50.882 1.00 87.56 310 LEU A N 1
ATOM 2438 C CA . LEU A 1 310 ? -5.989 -8.935 -49.883 1.00 87.56 310 LEU A CA 1
ATOM 2439 C C . LEU A 1 310 ? -6.568 -9.140 -48.476 1.00 87.56 310 LEU A C 1
ATOM 2441 O O . LEU A 1 310 ? -7.580 -8.530 -48.133 1.00 87.56 310 LEU A O 1
ATOM 2445 N N . GLU A 1 311 ? -5.910 -9.954 -47.657 1.00 88.00 311 GLU A N 1
ATOM 2446 C CA . GLU A 1 311 ? -6.255 -10.154 -46.248 1.00 88.00 311 GLU A CA 1
ATOM 2447 C C . GLU A 1 311 ? -5.371 -9.282 -45.354 1.00 88.00 311 GLU A C 1
ATOM 2449 O O . GLU A 1 311 ? -4.148 -9.345 -45.457 1.00 88.00 311 GLU A O 1
ATOM 2454 N N . LYS A 1 312 ? -5.991 -8.483 -44.476 1.00 86.44 312 LYS A N 1
ATOM 2455 C CA . LYS A 1 312 ? -5.317 -7.534 -43.565 1.00 86.44 312 LYS A CA 1
ATOM 2456 C C . LYS A 1 312 ? -5.478 -7.864 -42.074 1.00 86.44 312 LYS A C 1
ATOM 2458 O O . LYS A 1 312 ? -5.086 -7.079 -41.230 1.00 86.44 312 LYS A O 1
ATOM 2463 N N . ASN A 1 313 ? -6.085 -9.001 -41.733 1.00 84.56 313 ASN A N 1
ATOM 2464 C CA . ASN A 1 313 ? -6.326 -9.398 -40.335 1.00 84.56 313 ASN A CA 1
ATOM 2465 C C . ASN A 1 313 ? -5.144 -10.186 -39.742 1.00 84.56 313 ASN A C 1
ATOM 2467 O O . ASN A 1 313 ? -5.343 -11.089 -38.931 1.00 84.56 313 ASN A O 1
ATOM 2471 N N . ILE A 1 314 ? -3.924 -9.902 -40.194 1.00 86.19 314 ILE A N 1
ATOM 2472 C CA . ILE A 1 314 ? -2.713 -10.599 -39.768 1.00 86.19 314 ILE A CA 1
ATOM 2473 C C . ILE A 1 314 ? -1.932 -9.613 -38.925 1.00 86.19 314 ILE A C 1
ATOM 2475 O O . ILE A 1 314 ? -1.447 -8.638 -39.462 1.00 86.19 314 ILE A O 1
ATOM 2479 N N . ILE A 1 315 ? -1.799 -9.873 -37.631 1.00 89.94 315 ILE A N 1
ATOM 2480 C CA . ILE A 1 315 ? -1.046 -8.993 -36.728 1.00 89.94 315 ILE A CA 1
ATOM 2481 C C . ILE A 1 315 ? 0.406 -9.450 -36.554 1.00 89.94 315 ILE A C 1
ATOM 2483 O O . ILE A 1 315 ? 1.247 -8.659 -36.149 1.00 89.94 315 ILE A O 1
ATOM 2487 N N . GLY A 1 316 ? 0.728 -10.701 -36.901 1.00 92.25 316 GLY A N 1
ATOM 2488 C CA . GLY A 1 316 ? 2.069 -11.273 -36.806 1.00 92.25 316 GLY A CA 1
ATOM 2489 C C . GLY A 1 316 ? 2.244 -12.525 -37.666 1.00 92.25 316 GLY A C 1
ATOM 2490 O O . GLY A 1 316 ? 1.269 -13.114 -38.137 1.00 92.25 316 GLY A O 1
ATOM 2491 N N . VAL A 1 317 ? 3.501 -12.874 -37.947 1.00 93.75 317 VAL A N 1
ATOM 2492 C CA . VAL A 1 317 ? 3.883 -14.115 -38.630 1.00 93.75 317 VAL A CA 1
ATOM 2493 C C . VAL A 1 317 ? 5.305 -14.544 -38.257 1.00 93.75 317 VAL A C 1
ATOM 2495 O O . VAL A 1 317 ? 6.243 -13.745 -38.318 1.00 93.75 317 VAL A O 1
ATOM 2498 N N . ALA A 1 318 ? 5.490 -15.829 -37.961 1.00 94.62 318 ALA A N 1
ATOM 2499 C CA . ALA A 1 318 ? 6.783 -16.450 -37.677 1.00 94.62 318 ALA A CA 1
ATOM 2500 C C . ALA A 1 318 ? 6.912 -17.853 -38.287 1.00 94.62 318 ALA A C 1
ATOM 2502 O O . ALA A 1 318 ? 5.926 -18.496 -38.656 1.00 94.62 318 ALA A O 1
ATOM 2503 N N . TYR A 1 319 ? 8.151 -18.342 -38.394 1.00 92.81 319 TYR A N 1
ATOM 2504 C CA . TYR A 1 319 ? 8.401 -19.742 -38.740 1.00 92.81 319 TYR A CA 1
ATOM 2505 C C . TYR A 1 319 ? 8.217 -20.652 -37.525 1.00 92.81 319 TYR A C 1
ATOM 2507 O O . TYR A 1 319 ? 8.731 -20.373 -36.449 1.00 92.81 319 TYR A O 1
ATOM 2515 N N . LEU A 1 320 ? 7.546 -21.787 -37.720 1.00 92.75 320 LEU A N 1
ATOM 2516 C CA . LEU A 1 320 ? 7.235 -22.725 -36.645 1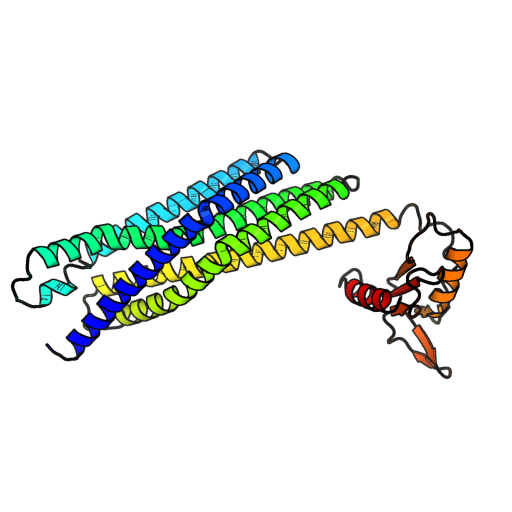.00 92.75 320 LEU A CA 1
ATOM 2517 C C . LEU A 1 320 ? 8.431 -23.639 -36.298 1.00 92.75 320 LEU A C 1
ATOM 2519 O O . LEU A 1 320 ? 8.973 -24.277 -37.201 1.00 92.75 320 LEU A O 1
ATOM 2523 N N . LYS A 1 321 ? 8.766 -23.797 -35.006 1.00 89.81 321 LYS A N 1
ATOM 2524 C CA . LYS A 1 321 ? 9.817 -24.707 -34.483 1.00 89.81 321 LYS A CA 1
ATOM 2525 C C . LYS A 1 321 ? 11.201 -24.444 -35.083 1.00 89.81 321 LYS A C 1
ATOM 2527 O O . LYS A 1 321 ? 11.888 -25.362 -35.537 1.00 89.81 321 LYS A O 1
ATOM 2532 N N . THR A 1 322 ? 11.587 -23.180 -35.114 1.00 90.00 322 THR A N 1
ATOM 2533 C CA . THR A 1 322 ? 12.843 -22.705 -35.682 1.00 90.00 322 THR A CA 1
ATOM 2534 C C . THR A 1 322 ? 13.815 -22.115 -34.665 1.00 90.00 322 THR A C 1
ATOM 2536 O O . THR A 1 322 ? 14.939 -21.834 -35.081 1.00 90.00 322 THR A O 1
ATOM 2539 N N . VAL A 1 323 ? 13.470 -21.990 -33.373 1.00 80.19 323 VAL A N 1
ATOM 2540 C CA . VAL A 1 323 ? 14.403 -21.630 -32.283 1.00 80.19 323 VAL A CA 1
ATOM 2541 C C . VAL A 1 323 ? 15.630 -22.545 -32.370 1.00 80.19 323 VAL A C 1
ATOM 2543 O O . VAL A 1 323 ? 15.497 -23.767 -32.362 1.00 80.19 323 VAL A O 1
ATOM 2546 N N . CYS A 1 324 ? 16.822 -21.954 -32.513 1.00 83.25 324 CYS A N 1
ATOM 2547 C CA . CYS A 1 324 ? 18.115 -22.610 -32.805 1.00 83.25 324 CYS A CA 1
ATOM 2548 C C . CYS A 1 324 ? 18.427 -22.925 -34.283 1.00 83.25 324 CYS A C 1
ATOM 2550 O O . CYS A 1 324 ? 19.392 -23.634 -34.579 1.00 83.25 324 CYS A O 1
ATOM 2552 N N . THR A 1 325 ? 17.673 -22.383 -35.236 1.00 87.94 325 THR A N 1
ATOM 2553 C CA . THR A 1 325 ? 18.007 -22.435 -36.668 1.00 87.94 325 THR A CA 1
ATOM 2554 C C . THR A 1 325 ? 18.260 -21.032 -37.212 1.00 87.94 325 THR A C 1
ATOM 2556 O O . THR A 1 325 ? 17.810 -20.038 -36.651 1.00 87.94 325 THR A O 1
ATOM 2559 N N . LYS A 1 326 ? 18.893 -20.927 -38.387 1.00 83.81 326 LYS A N 1
ATOM 2560 C CA . LYS A 1 326 ? 19.018 -19.638 -39.097 1.00 83.81 326 LYS A CA 1
ATOM 2561 C C . LYS A 1 326 ? 17.688 -19.109 -39.664 1.00 83.81 326 LYS A C 1
ATOM 2563 O O . LYS A 1 326 ? 17.693 -18.157 -40.442 1.00 83.81 326 LYS A O 1
ATOM 2568 N N . GLU A 1 327 ? 16.578 -19.773 -39.356 1.00 90.00 327 GLU A N 1
ATOM 2569 C CA . GLU A 1 327 ? 15.218 -19.413 -39.761 1.00 90.00 327 GLU A CA 1
ATOM 2570 C C . GLU A 1 327 ? 14.366 -18.961 -38.573 1.00 90.00 327 GLU A C 1
ATOM 2572 O O . GLU A 1 327 ? 13.207 -18.627 -38.793 1.00 90.00 327 GLU A O 1
ATOM 2577 N N . ALA A 1 328 ? 14.947 -18.896 -37.362 1.00 90.00 328 ALA A N 1
ATOM 2578 C CA . ALA A 1 328 ? 14.341 -18.319 -36.164 1.00 90.00 328 ALA A CA 1
ATOM 2579 C C . ALA A 1 328 ? 14.036 -16.836 -36.394 1.00 90.00 328 ALA A C 1
ATOM 2581 O O . ALA A 1 328 ? 14.844 -15.960 -36.079 1.00 90.00 328 ALA A O 1
ATOM 2582 N N . ALA A 1 329 ? 12.905 -16.550 -37.030 1.00 91.38 329 ALA A N 1
ATOM 2583 C CA . ALA A 1 329 ? 12.510 -15.198 -37.349 1.00 91.38 329 ALA A CA 1
ATOM 2584 C C . ALA A 1 329 ? 10.999 -15.002 -37.333 1.00 91.38 329 ALA A C 1
ATOM 2586 O O . ALA A 1 329 ? 10.230 -15.910 -37.663 1.00 91.38 329 ALA A O 1
ATOM 2587 N N . GLY A 1 330 ? 10.595 -13.777 -37.003 1.00 92.44 330 GLY A N 1
ATOM 2588 C CA . GLY A 1 330 ? 9.202 -13.350 -36.983 1.00 92.44 330 GLY A CA 1
ATOM 2589 C C . GLY A 1 330 ? 9.044 -11.875 -37.305 1.00 92.44 330 GLY A C 1
ATOM 2590 O O . GLY A 1 330 ? 10.004 -11.103 -37.282 1.00 92.44 330 GLY A O 1
ATOM 2591 N N . ILE A 1 331 ? 7.817 -11.496 -37.632 1.00 92.81 331 ILE A N 1
ATOM 2592 C CA . ILE A 1 331 ? 7.394 -10.118 -37.854 1.00 92.81 331 ILE A CA 1
ATOM 2593 C C . ILE A 1 331 ? 6.098 -9.909 -37.087 1.00 92.81 331 ILE A C 1
ATOM 2595 O O . ILE A 1 331 ? 5.241 -10.789 -37.110 1.00 92.81 331 ILE A O 1
ATOM 2599 N N . GLY A 1 332 ? 5.916 -8.743 -36.480 1.00 92.19 332 GLY A N 1
ATOM 2600 C CA . GLY A 1 332 ? 4.606 -8.360 -35.976 1.00 92.19 332 GLY A CA 1
ATOM 2601 C C . GLY A 1 332 ? 4.364 -6.866 -36.001 1.00 92.19 332 GLY A C 1
ATOM 2602 O O . GLY A 1 332 ? 5.291 -6.051 -35.934 1.00 92.19 332 GLY A O 1
ATOM 2603 N N . GLU A 1 333 ? 3.088 -6.544 -36.132 1.00 89.81 333 GLU A N 1
ATOM 2604 C CA . GLU A 1 333 ? 2.560 -5.202 -36.017 1.00 89.81 333 GLU A CA 1
ATOM 2605 C C . GLU A 1 333 ? 2.665 -4.709 -34.578 1.00 89.81 333 GLU A C 1
ATOM 2607 O O . GLU A 1 333 ? 2.429 -5.449 -33.619 1.00 89.81 333 GLU A O 1
ATOM 2612 N N . ASP A 1 334 ? 2.970 -3.426 -34.444 1.00 85.38 334 ASP A N 1
ATOM 2613 C CA . ASP A 1 334 ? 2.791 -2.690 -33.210 1.00 85.38 334 ASP A CA 1
ATOM 2614 C C . ASP A 1 334 ? 2.214 -1.311 -33.495 1.00 85.38 334 ASP A C 1
ATOM 2616 O O . ASP A 1 334 ? 2.678 -0.567 -34.367 1.00 85.38 334 ASP A O 1
ATOM 2620 N N . ASP A 1 335 ? 1.213 -0.953 -32.705 1.00 77.75 335 ASP A N 1
ATOM 2621 C CA . ASP A 1 335 ? 0.806 0.429 -32.558 1.00 77.75 335 ASP A CA 1
ATOM 2622 C C . ASP A 1 335 ? 1.503 0.981 -31.318 1.00 77.75 335 ASP A C 1
ATOM 2624 O O . ASP A 1 335 ? 1.126 0.654 -30.189 1.00 77.75 335 ASP A O 1
ATOM 2628 N N . ALA A 1 336 ? 2.484 1.857 -31.552 1.00 63.84 336 ALA A N 1
ATOM 2629 C CA . ALA A 1 336 ? 3.301 2.506 -30.529 1.00 63.84 336 ALA A CA 1
ATOM 2630 C C . ALA A 1 336 ? 2.481 3.210 -29.429 1.00 63.84 336 ALA A C 1
ATOM 2632 O O . ALA A 1 336 ? 2.997 3.471 -28.346 1.00 63.84 336 ALA A O 1
ATOM 2633 N N . SER A 1 337 ? 1.207 3.531 -29.687 1.00 59.00 337 SER A N 1
ATOM 2634 C CA . SER A 1 337 ? 0.311 4.118 -28.685 1.00 59.00 337 SER A CA 1
ATOM 2635 C C . SER A 1 337 ? -0.388 3.089 -27.783 1.00 59.00 337 SER A C 1
ATOM 2637 O O . SER A 1 337 ? -0.862 3.446 -26.705 1.00 59.00 337 SER A O 1
ATOM 2639 N N . SER A 1 338 ? -0.436 1.819 -28.195 1.00 67.25 338 SER A N 1
ATOM 2640 C CA . SER A 1 338 ? -1.139 0.733 -27.498 1.00 67.25 338 SER A CA 1
ATOM 2641 C C . SER A 1 338 ? -0.217 -0.357 -26.941 1.00 67.25 338 SER A C 1
ATOM 2643 O O . SER A 1 338 ? -0.646 -1.101 -26.059 1.00 67.25 338 SER A O 1
ATOM 2645 N N . TYR A 1 339 ? 1.022 -0.470 -27.442 1.00 63.44 339 TYR A N 1
ATOM 2646 C CA . TYR A 1 339 ? 1.973 -1.549 -27.122 1.00 63.44 339 TYR A CA 1
ATOM 2647 C C . TYR A 1 339 ? 1.399 -2.965 -27.318 1.00 63.44 339 TYR A C 1
ATOM 2649 O O . TYR A 1 339 ? 1.865 -3.940 -26.715 1.00 63.44 339 TYR A O 1
ATOM 2657 N N . SER A 1 340 ? 0.365 -3.097 -28.153 1.00 75.44 340 SER A N 1
ATOM 2658 C CA . SER A 1 340 ? -0.269 -4.380 -28.469 1.00 75.44 340 SER A CA 1
ATOM 2659 C C . SER A 1 340 ? 0.709 -5.361 -29.123 1.00 75.44 340 SER A C 1
ATOM 2661 O O . SER A 1 340 ? 0.578 -6.574 -28.931 1.00 75.44 340 SER A O 1
ATOM 2663 N N . GLY A 1 341 ? 1.759 -4.852 -29.775 1.00 82.56 341 GLY A N 1
ATOM 2664 C CA . GLY A 1 341 ? 2.809 -5.643 -30.399 1.00 82.56 341 GLY A CA 1
ATOM 2665 C C . GLY A 1 341 ? 3.615 -6.507 -29.432 1.00 82.56 341 GLY A C 1
ATOM 2666 O O . GLY A 1 341 ? 4.237 -7.466 -29.874 1.00 82.56 341 GLY A O 1
ATOM 2667 N N . VAL A 1 342 ? 3.578 -6.265 -28.113 1.00 81.62 342 VAL A N 1
ATOM 2668 C CA . VAL A 1 342 ? 4.223 -7.155 -27.125 1.00 81.62 342 VAL A CA 1
ATOM 2669 C C . VAL A 1 342 ? 3.534 -8.520 -27.068 1.00 81.62 342 VAL A C 1
ATOM 2671 O O . VAL A 1 342 ? 4.209 -9.546 -26.971 1.00 81.62 342 VAL A O 1
ATOM 2674 N N . VAL A 1 343 ? 2.198 -8.547 -27.138 1.00 83.81 343 VAL A N 1
ATOM 2675 C CA . VAL A 1 343 ? 1.423 -9.799 -27.139 1.00 83.81 343 VAL A CA 1
ATOM 2676 C C . VAL A 1 343 ? 1.653 -10.545 -28.446 1.00 83.81 343 VAL A C 1
ATOM 2678 O O . VAL A 1 343 ? 1.914 -11.746 -28.421 1.00 83.81 343 VAL A O 1
ATOM 2681 N N . THR A 1 344 ? 1.640 -9.820 -29.564 1.00 89.19 344 THR A N 1
ATOM 2682 C CA . THR A 1 344 ? 1.987 -10.347 -30.886 1.00 89.19 344 THR A CA 1
ATOM 2683 C C . THR A 1 344 ? 3.398 -10.930 -30.892 1.00 89.19 344 THR A C 1
ATOM 2685 O O . THR A 1 344 ? 3.580 -12.089 -31.235 1.00 89.19 344 THR A O 1
ATOM 2688 N N . MET A 1 345 ? 4.400 -10.188 -30.419 1.00 90.56 345 MET A N 1
ATOM 2689 C CA . MET A 1 345 ? 5.783 -10.658 -30.357 1.00 90.56 345 MET A CA 1
ATOM 2690 C C . MET A 1 345 ? 5.920 -11.905 -29.486 1.00 90.56 345 MET A C 1
ATOM 2692 O O . MET A 1 345 ? 6.595 -12.847 -29.885 1.00 90.56 345 MET A O 1
ATOM 2696 N N . ALA A 1 346 ? 5.271 -11.950 -28.320 1.00 86.81 346 ALA A N 1
ATOM 2697 C CA . ALA A 1 346 ? 5.283 -13.140 -27.474 1.00 86.81 346 ALA A CA 1
ATOM 2698 C C . ALA A 1 346 ? 4.636 -14.352 -28.167 1.00 86.81 346 ALA A C 1
ATOM 2700 O O . ALA A 1 346 ? 5.144 -15.465 -28.047 1.00 86.81 346 ALA A O 1
ATOM 2701 N N . HIS A 1 347 ? 3.542 -14.135 -28.903 1.00 91.00 347 HIS A N 1
ATOM 2702 C CA . HIS A 1 347 ? 2.872 -15.167 -29.693 1.00 91.00 347 HIS A CA 1
ATOM 2703 C C . HIS A 1 347 ? 3.779 -15.701 -30.809 1.00 91.00 347 HIS A C 1
ATOM 2705 O O . HIS A 1 347 ? 3.997 -16.906 -30.906 1.00 91.00 347 HIS A O 1
ATOM 2711 N N . GLU A 1 348 ? 4.375 -14.806 -31.595 1.00 93.94 348 GLU A N 1
ATOM 2712 C CA . GLU A 1 348 ? 5.252 -15.169 -32.707 1.00 93.94 348 GLU A CA 1
ATOM 2713 C C . GLU A 1 348 ? 6.562 -15.814 -32.237 1.00 93.94 348 GLU A C 1
ATOM 2715 O O . GLU A 1 348 ? 7.029 -16.776 -32.841 1.00 93.94 348 GLU A O 1
ATOM 2720 N N . LEU A 1 349 ? 7.143 -15.351 -31.125 1.00 87.88 349 LEU A N 1
ATOM 2721 C CA . LEU A 1 349 ? 8.304 -16.000 -30.508 1.00 87.88 349 LEU A CA 1
ATOM 2722 C C . LEU A 1 349 ? 7.982 -17.406 -29.990 1.00 87.88 349 LEU A C 1
ATOM 2724 O O . LEU A 1 349 ? 8.875 -18.240 -29.961 1.00 87.88 349 LEU A O 1
ATOM 2728 N N . ALA A 1 350 ? 6.738 -17.674 -29.582 1.00 87.88 350 ALA A N 1
ATOM 2729 C CA . ALA A 1 350 ? 6.308 -19.009 -29.170 1.00 87.88 350 ALA A CA 1
ATOM 2730 C C . ALA A 1 350 ? 6.037 -19.948 -30.358 1.00 87.88 350 ALA A C 1
ATOM 2732 O O . ALA A 1 350 ? 5.984 -21.166 -30.179 1.00 87.88 350 ALA A O 1
ATOM 2733 N N . HIS A 1 351 ? 5.823 -19.401 -31.559 1.00 90.25 351 HIS A N 1
ATOM 2734 C CA . HIS A 1 351 ? 5.788 -20.198 -32.780 1.00 90.25 351 HIS A CA 1
ATOM 2735 C C . HIS A 1 351 ? 7.180 -20.685 -33.173 1.00 90.25 351 HIS A C 1
ATOM 2737 O O . HIS A 1 351 ? 7.314 -21.852 -33.553 1.00 90.25 351 HIS A O 1
ATOM 2743 N N . MET A 1 352 ? 8.194 -19.825 -33.068 1.00 88.50 352 MET A N 1
ATOM 2744 C CA . MET A 1 352 ? 9.595 -20.203 -33.281 1.00 88.50 352 MET A CA 1
ATOM 2745 C C . MET A 1 352 ? 10.000 -21.313 -32.316 1.00 88.50 352 MET A C 1
ATOM 2747 O O . MET A 1 352 ? 10.729 -22.215 -32.787 1.00 88.50 352 MET A O 1
#

Mean predicted aligned error: 13.03 Å

InterPro domains:
  IPR024079 Metallopeptidase, catalytic domain superfamily [G3DSA:3.40.390.10] (219-352)

Nearest PDB structures (foldseek):
  8vc2-assembly1_A  TM=7.342E-01  e=5.760E-04  Bombyx mori
  6ixf-assembly1_A  TM=2.613E-01  e=5.365E+00  Homo sapiens
  3ma9-assembly1_A  TM=2.103E-01  e=4.684E+00  Human immunodeficiency virus 1
  6ixg-assembly2_B  TM=2.499E-01  e=8.435E+00  Homo sapiens
  8w20-assembly1_A  TM=1.708E-01  e=5.365E+00  Streptomyces coelicolor A3(2)

Organism: Amblyomma americanum (NCBI:txid6943)